Protein AF-A0A817MGF6-F1 (afdb_monomer_lite)

Sequence (223 aa):
IQLNALLGKKGRSLRDLTDYWDVATYFELHAVQRDWSKACLAALHMYLLNPPIWYLKSTINNLKILHQATRMRNQPKLREQRSITSDDENVYSFWIDFFSDAINSNSTSTEERELPAQVPILVCDNYEKNDGTTLKNVYVESHLQLNFHTGSEPETLVIRTLEKQKQLQTEESVRIIEMNSIRSIINVKRDNRSVFLYAYENAEAFLSVELQIFFSSAERRTA

Foldseek 3Di:
DDPPVVVVPDPDDLVNDLDLVVLLSQLLVCVLVVVLVSNLVSLVVNVVSVDDLVSLVVSLVVSVVSNVVSVVVCPDDPPPPPDDDDLSNVSSVLSSVQSVVLNVLVPDDLVPDDDPQKFWKWWFDWDQDPVRDIDGGDTFIWIWHFDDPDDPDGQKIWIFTRPPCPPRDDDRPIDIAGPVFWDDWAQDPVDLQWIWTWGDPDPVVSDIDTIIMGGSHNSVVVD

pLDDT: mean 79.19, std 18.02, range [32.06, 96.5]

Radius of gyration: 19.52 Å; chains: 1; bounding box: 55×45×60 Å

Secondary structure (DSSP, 8-state):
--SHHHHTT----GGG--SHHHHHHHHHHHHHHT-HHHHHHHHHHHHHT---HHHHHHHHHHHHHHHHHHHHHTTTS-SS--S---HHHHHHHHHHHHHHHHHHHHHS-GGG-PPPSSEEEEEEEEEEPTTS-EEEEEEEEEEEEEE-SSSSS--EEEEEEP---TTT--S--EEEEEGGGEEEEEE-SS-TTEEEEEEEEETTTTEEEEEEEEES-HHHHH-

Structure (mmCIF, N/CA/C/O backbone):
data_AF-A0A817MGF6-F1
#
_entry.id   AF-A0A817MGF6-F1
#
loop_
_atom_site.group_PDB
_atom_site.id
_atom_site.type_symbol
_atom_site.label_atom_id
_atom_site.label_alt_id
_atom_site.label_comp_id
_atom_site.label_asym_id
_atom_site.label_entity_id
_atom_site.label_seq_id
_atom_site.pdbx_PDB_ins_code
_atom_site.Cartn_x
_atom_site.Cartn_y
_atom_site.Cartn_z
_atom_site.occupancy
_atom_site.B_iso_or_equiv
_atom_site.auth_seq_id
_atom_site.auth_comp_id
_atom_site.auth_asym_id
_atom_site.auth_atom_id
_atom_site.pdbx_PDB_model_num
ATOM 1 N N . ILE A 1 1 ? 19.544 -6.723 -28.704 1.00 32.47 1 ILE A N 1
ATOM 2 C CA . ILE A 1 1 ? 18.470 -6.040 -29.473 1.00 32.47 1 ILE A CA 1
ATOM 3 C C . ILE A 1 1 ? 17.164 -6.455 -28.785 1.00 32.47 1 ILE A C 1
ATOM 5 O O . ILE A 1 1 ? 16.926 -7.645 -28.775 1.00 32.47 1 ILE A O 1
ATOM 9 N N . GLN A 1 2 ? 16.353 -5.667 -28.072 1.00 32.06 2 GLN A N 1
ATOM 10 C CA . GLN A 1 2 ? 16.217 -4.224 -27.850 1.00 32.06 2 GLN A CA 1
ATOM 11 C C . GLN A 1 2 ? 15.380 -3.995 -26.555 1.00 32.06 2 GLN A C 1
ATOM 13 O O . GLN A 1 2 ? 14.162 -4.103 -26.603 1.00 32.06 2 GLN A O 1
ATOM 18 N N . LEU A 1 3 ? 15.988 -3.597 -25.429 1.00 33.91 3 LEU A N 1
ATOM 19 C CA . LEU A 1 3 ? 15.239 -2.890 -24.363 1.00 33.91 3 LEU A CA 1
ATOM 20 C C . LEU A 1 3 ? 14.865 -1.470 -24.839 1.00 33.91 3 LEU A C 1
ATOM 22 O O . LEU A 1 3 ? 13.775 -0.969 -24.586 1.00 33.91 3 LEU A O 1
ATOM 26 N N . ASN A 1 4 ? 15.721 -0.876 -25.677 1.00 32.25 4 ASN A N 1
ATOM 27 C CA . ASN A 1 4 ? 15.522 0.460 -26.244 1.00 32.25 4 ASN A CA 1
ATOM 28 C C . ASN A 1 4 ? 14.440 0.558 -27.339 1.00 32.25 4 ASN A C 1
ATOM 30 O O . ASN A 1 4 ? 14.082 1.672 -27.705 1.00 32.25 4 ASN A O 1
ATOM 34 N N . ALA A 1 5 ? 13.902 -0.543 -27.881 1.00 36.84 5 ALA A N 1
ATOM 35 C CA . ALA A 1 5 ? 12.894 -0.455 -28.955 1.00 36.84 5 ALA A CA 1
ATOM 36 C C . ALA A 1 5 ? 11.458 -0.732 -28.543 1.00 36.84 5 ALA A C 1
ATOM 38 O O . ALA A 1 5 ? 10.564 -0.438 -29.334 1.00 36.84 5 ALA A O 1
ATOM 39 N N . LEU A 1 6 ? 11.224 -1.205 -27.320 1.00 36.50 6 LEU A N 1
ATOM 40 C CA . LEU A 1 6 ? 9.885 -1.141 -26.740 1.00 36.50 6 LEU A CA 1
ATOM 41 C C . LEU A 1 6 ? 9.587 0.281 -26.239 1.00 36.50 6 LEU A C 1
ATOM 43 O O . LEU A 1 6 ? 8.482 0.777 -26.432 1.00 36.50 6 LEU A O 1
ATOM 47 N N . LEU A 1 7 ? 10.605 0.989 -25.734 1.00 43.28 7 LEU A N 1
ATOM 48 C CA . LEU A 1 7 ? 10.460 2.345 -25.188 1.00 43.28 7 LEU A CA 1
ATOM 49 C C . LEU A 1 7 ? 10.681 3.458 -26.225 1.00 43.28 7 LEU A C 1
ATOM 51 O O . LEU A 1 7 ? 10.030 4.494 -26.166 1.00 43.28 7 LEU A O 1
ATOM 55 N N . GLY A 1 8 ? 11.547 3.243 -27.223 1.00 35.28 8 GLY A N 1
ATOM 56 C CA . GLY A 1 8 ? 11.844 4.246 -28.254 1.00 35.28 8 GLY A CA 1
ATOM 57 C C . GLY A 1 8 ? 10.791 4.389 -29.363 1.00 35.28 8 GLY A C 1
ATOM 58 O O . GLY A 1 8 ? 10.908 5.296 -30.182 1.00 35.28 8 GLY A O 1
ATOM 59 N N . LYS A 1 9 ? 9.778 3.509 -29.432 1.00 38.84 9 LYS A N 1
ATOM 60 C CA . LYS A 1 9 ? 8.773 3.508 -30.520 1.00 38.84 9 LYS A CA 1
ATOM 61 C C . LYS A 1 9 ? 7.363 3.926 -30.116 1.00 38.84 9 LYS A C 1
ATOM 63 O O . LYS A 1 9 ? 6.512 4.064 -30.991 1.00 38.84 9 LYS A O 1
ATOM 68 N N . LYS A 1 10 ? 7.089 4.151 -28.834 1.00 42.62 10 LYS A N 1
ATOM 69 C CA . LYS A 1 10 ? 5.765 4.560 -28.365 1.00 42.62 10 LYS A CA 1
ATOM 70 C C . LYS A 1 10 ? 5.943 5.572 -27.245 1.00 42.62 10 LYS A C 1
ATOM 72 O O . LYS A 1 10 ? 6.266 5.191 -26.131 1.00 42.62 10 LYS A O 1
ATOM 77 N N . GLY A 1 11 ? 5.659 6.843 -27.525 1.00 49.22 11 GLY A N 1
ATOM 78 C CA . GLY A 1 11 ? 5.354 7.847 -26.500 1.00 49.22 11 GLY A CA 1
ATOM 79 C C . GLY A 1 11 ? 4.041 7.533 -25.772 1.00 49.22 11 GLY A C 1
ATOM 80 O O . GLY A 1 11 ? 3.177 8.394 -25.672 1.00 49.22 11 GLY A O 1
ATOM 81 N N . ARG A 1 12 ? 3.851 6.277 -25.348 1.00 54.16 12 ARG A N 1
ATOM 82 C CA . ARG A 1 12 ? 2.718 5.848 -24.536 1.00 54.16 12 ARG A CA 1
ATOM 83 C C . ARG A 1 12 ? 2.970 6.334 -23.124 1.00 54.16 12 ARG A C 1
ATOM 85 O O . ARG A 1 12 ? 4.029 6.078 -22.554 1.00 54.16 12 ARG A O 1
ATOM 92 N N . SER A 1 13 ? 2.003 7.067 -22.596 1.00 71.06 13 SER A N 1
ATOM 93 C CA . SER A 1 13 ? 2.014 7.462 -21.199 1.00 71.06 13 SER A CA 1
ATOM 94 C C . SER A 1 13 ? 1.948 6.200 -20.342 1.00 71.06 13 SER A C 1
ATOM 96 O O . SER A 1 13 ? 1.332 5.216 -20.749 1.00 71.06 13 SER A O 1
ATOM 98 N N . LEU A 1 14 ? 2.520 6.221 -19.135 1.00 80.12 14 LEU A N 1
ATOM 99 C CA . LEU A 1 14 ? 2.349 5.140 -18.153 1.00 80.12 14 LEU A CA 1
ATOM 100 C C . LEU A 1 14 ? 0.864 4.768 -17.971 1.00 80.12 14 LEU A C 1
ATOM 102 O O . LEU A 1 14 ? 0.546 3.611 -17.726 1.00 80.12 14 LEU A O 1
ATOM 106 N N . ARG A 1 15 ? -0.036 5.746 -18.142 1.00 75.56 15 ARG A N 1
ATOM 107 C CA . ARG A 1 15 ? -1.496 5.585 -18.074 1.00 75.56 15 ARG A CA 1
ATOM 108 C C . ARG A 1 15 ? -2.080 4.669 -19.155 1.00 75.56 15 ARG A C 1
ATOM 110 O O . ARG A 1 15 ? -3.158 4.130 -18.952 1.00 75.56 15 ARG A O 1
ATOM 117 N N . ASP A 1 16 ? -1.384 4.496 -20.275 1.00 80.88 16 ASP A N 1
ATOM 118 C CA . ASP A 1 16 ? -1.849 3.698 -21.416 1.00 80.88 16 ASP A CA 1
ATOM 119 C C . ASP A 1 16 ? -1.365 2.238 -21.348 1.00 80.88 16 ASP A C 1
ATOM 121 O O . ASP A 1 16 ? -1.683 1.433 -22.228 1.00 80.88 16 ASP A O 1
ATOM 125 N N . LEU A 1 17 ? -0.538 1.899 -20.352 1.00 87.44 17 LEU A N 1
ATOM 126 C CA . LEU A 1 17 ? 0.003 0.556 -20.163 1.00 87.44 17 LEU A CA 1
ATOM 127 C C . LEU A 1 17 ? -0.963 -0.278 -19.323 1.00 87.44 17 LEU A C 1
ATOM 129 O O . LEU A 1 17 ? -1.089 -0.066 -18.128 1.00 87.44 17 LEU A O 1
ATOM 133 N N . THR A 1 18 ? -1.635 -1.239 -19.946 1.00 90.38 18 THR A N 1
ATOM 134 C CA . THR A 1 18 ? -2.563 -2.144 -19.247 1.00 90.38 18 THR A CA 1
ATOM 135 C C . THR A 1 18 ? -1.945 -3.504 -18.932 1.00 90.38 18 THR A C 1
ATOM 137 O O . THR A 1 18 ? -2.504 -4.262 -18.147 1.00 90.38 18 THR A O 1
ATOM 140 N N . ASP A 1 19 ? -0.826 -3.843 -19.577 1.00 92.75 19 ASP A N 1
ATOM 141 C CA . ASP A 1 19 ? -0.106 -5.088 -19.329 1.00 92.75 19 ASP A CA 1
ATOM 142 C C . ASP A 1 19 ? 0.852 -4.926 -18.144 1.00 92.75 19 ASP A C 1
ATOM 144 O O . ASP A 1 19 ? 1.640 -3.980 -18.084 1.00 92.75 19 ASP A O 1
ATOM 148 N N . TYR A 1 20 ? 0.793 -5.865 -17.199 1.00 95.50 20 TYR A N 1
ATOM 149 C CA . TYR A 1 20 ? 1.623 -5.818 -15.999 1.00 95.50 20 TYR A CA 1
ATOM 150 C C . TYR A 1 20 ? 3.121 -5.826 -16.316 1.00 95.50 20 TYR A C 1
ATOM 152 O O . TYR A 1 20 ? 3.878 -5.106 -15.668 1.00 95.50 20 TYR A O 1
ATOM 160 N N . TRP A 1 21 ? 3.567 -6.621 -17.289 1.00 95.81 21 TRP A N 1
ATOM 161 C CA . TRP A 1 21 ? 4.988 -6.772 -17.594 1.00 95.81 21 TRP A CA 1
ATOM 162 C C . TRP A 1 21 ? 5.562 -5.525 -18.260 1.00 95.81 21 TRP A C 1
ATOM 164 O O . TRP A 1 21 ? 6.710 -5.162 -17.985 1.00 95.81 21 TRP A O 1
ATOM 174 N N . ASP A 1 22 ? 4.759 -4.826 -19.066 1.00 94.19 22 ASP A N 1
ATOM 175 C CA . ASP A 1 22 ? 5.120 -3.511 -19.601 1.00 94.19 22 ASP A CA 1
ATOM 176 C C . ASP A 1 22 ? 5.345 -2.499 -18.462 1.00 94.19 22 ASP A C 1
ATOM 178 O O . ASP A 1 22 ? 6.362 -1.798 -18.436 1.00 94.19 22 ASP A O 1
ATOM 182 N N . VAL A 1 23 ? 4.436 -2.456 -17.478 1.00 95.50 23 VAL A N 1
ATOM 183 C CA . VAL A 1 23 ? 4.565 -1.572 -16.305 1.00 95.50 23 VAL A CA 1
ATOM 184 C C . VAL A 1 23 ? 5.740 -1.991 -15.410 1.00 95.50 23 VAL A C 1
ATOM 186 O O . VAL A 1 23 ? 6.501 -1.133 -14.967 1.00 95.50 23 VAL A O 1
ATOM 189 N N . ALA A 1 24 ? 5.945 -3.290 -15.181 1.00 95.50 24 ALA A N 1
ATOM 190 C CA . ALA A 1 24 ? 7.055 -3.822 -14.388 1.00 95.50 24 ALA A CA 1
ATOM 191 C C . ALA A 1 24 ? 8.417 -3.495 -15.020 1.00 95.50 24 ALA A C 1
ATOM 193 O O . ALA A 1 24 ? 9.329 -3.045 -14.331 1.00 95.50 24 ALA A O 1
ATOM 194 N N . THR A 1 25 ? 8.538 -3.625 -16.343 1.00 93.31 25 THR A N 1
ATOM 195 C CA . THR A 1 25 ? 9.752 -3.237 -17.081 1.00 93.31 25 THR A CA 1
ATOM 196 C C . THR A 1 25 ? 10.017 -1.737 -16.953 1.00 93.31 25 THR A C 1
ATOM 198 O O . THR A 1 25 ? 11.157 -1.315 -16.750 1.00 93.31 25 THR A O 1
ATOM 201 N N . TYR A 1 26 ? 8.966 -0.916 -17.053 1.00 92.38 26 TYR A N 1
ATOM 202 C CA . TYR A 1 26 ? 9.059 0.529 -16.854 1.00 92.38 26 TYR A CA 1
ATOM 203 C C . TYR A 1 26 ? 9.531 0.868 -15.429 1.00 92.38 26 TYR A C 1
ATOM 205 O O . TYR A 1 26 ? 10.435 1.689 -15.258 1.00 92.38 26 TYR A O 1
ATOM 213 N N . PHE A 1 27 ? 8.972 0.203 -14.415 1.00 94.50 27 PHE A N 1
ATOM 214 C CA . PHE A 1 27 ? 9.387 0.329 -13.018 1.00 94.50 27 PHE A CA 1
ATOM 215 C C . PHE A 1 27 ? 10.868 -0.027 -12.823 1.00 94.50 27 PHE A C 1
ATOM 217 O O . PHE A 1 27 ? 11.632 0.798 -12.319 1.00 94.50 27 PHE A O 1
ATOM 224 N N . GLU A 1 28 ? 11.297 -1.210 -13.274 1.00 93.25 28 GLU A N 1
ATOM 225 C CA . GLU A 1 28 ? 12.678 -1.692 -13.147 1.00 93.25 28 GLU A CA 1
ATOM 226 C C . GLU A 1 28 ? 13.685 -0.749 -13.821 1.00 93.25 28 GLU A C 1
ATOM 228 O O . GLU A 1 28 ? 14.727 -0.420 -13.246 1.00 93.25 28 GLU A O 1
ATOM 233 N N . LEU A 1 29 ? 13.366 -0.268 -15.027 1.00 89.56 29 LEU A N 1
ATOM 234 C CA . LEU A 1 29 ? 14.210 0.665 -15.766 1.00 89.56 29 LEU A CA 1
ATOM 235 C C . LEU A 1 29 ? 14.425 1.970 -14.994 1.00 89.56 29 LEU A C 1
ATOM 237 O O . LEU A 1 29 ? 15.566 2.411 -14.830 1.00 89.56 29 LEU A O 1
ATOM 241 N N . HIS A 1 30 ? 13.337 2.596 -14.540 1.00 89.25 30 HIS A N 1
ATOM 242 C CA . HIS A 1 30 ? 13.407 3.884 -13.856 1.00 89.25 30 HIS A CA 1
ATOM 243 C C . HIS A 1 30 ? 14.036 3.764 -12.465 1.00 89.25 30 HIS A C 1
ATOM 245 O O . HIS A 1 30 ? 14.830 4.626 -12.088 1.00 89.25 30 HIS A O 1
ATOM 251 N N . ALA A 1 31 ? 13.803 2.658 -11.755 1.00 89.50 31 ALA A N 1
ATOM 252 C CA . ALA A 1 31 ? 14.476 2.350 -10.497 1.00 89.50 31 ALA A CA 1
ATOM 253 C C . ALA A 1 31 ? 16.004 2.227 -10.658 1.00 89.50 31 ALA A C 1
ATOM 255 O O . ALA A 1 31 ? 16.771 2.777 -9.865 1.00 89.50 31 ALA A O 1
ATOM 256 N N . VAL A 1 32 ? 16.481 1.566 -11.720 1.00 87.94 32 VAL A N 1
ATOM 257 C CA . VAL A 1 32 ? 17.922 1.457 -12.021 1.00 87.94 32 VAL A CA 1
ATOM 258 C C . VAL A 1 32 ? 18.528 2.811 -12.405 1.00 87.94 32 VAL A C 1
ATOM 260 O O . VAL A 1 32 ? 19.665 3.105 -12.028 1.00 87.94 32 VAL A O 1
ATOM 263 N N . GLN A 1 33 ? 17.774 3.648 -13.121 1.00 86.75 33 GLN A N 1
ATOM 264 C CA . GLN A 1 33 ? 18.179 5.007 -13.498 1.00 86.75 33 GLN A CA 1
ATOM 265 C C . GLN A 1 33 ? 18.070 6.025 -12.353 1.00 86.75 33 GLN A C 1
ATOM 267 O O . GLN A 1 33 ? 18.515 7.157 -12.527 1.00 86.75 33 GLN A O 1
ATOM 272 N N . ARG A 1 34 ? 17.526 5.628 -11.191 1.00 87.06 34 ARG A N 1
ATOM 273 C CA . ARG A 1 34 ? 17.218 6.512 -10.053 1.00 87.06 34 ARG A CA 1
ATOM 274 C C . ARG A 1 34 ? 16.229 7.634 -10.396 1.00 87.06 34 ARG A C 1
ATOM 276 O O . ARG A 1 34 ? 16.245 8.690 -9.773 1.00 87.06 34 ARG A O 1
ATOM 283 N N . ASP A 1 35 ? 15.357 7.404 -11.376 1.00 86.31 35 ASP A N 1
ATOM 284 C CA . ASP A 1 35 ? 14.195 8.258 -11.649 1.00 86.31 35 ASP A CA 1
ATOM 285 C C . ASP A 1 35 ? 13.053 7.811 -10.722 1.00 86.31 35 ASP A C 1
ATOM 287 O O . ASP A 1 35 ? 12.126 7.090 -11.105 1.00 86.31 35 ASP A O 1
ATOM 291 N N . TRP A 1 36 ? 13.202 8.164 -9.443 1.00 87.56 36 TRP A N 1
ATOM 292 C CA . TRP A 1 36 ? 12.349 7.692 -8.356 1.00 87.56 36 TRP A CA 1
ATOM 293 C C . TRP A 1 36 ? 10.889 8.101 -8.536 1.00 87.56 36 TRP A C 1
ATOM 295 O O . TRP A 1 36 ? 9.998 7.298 -8.267 1.00 87.56 36 TRP A O 1
ATOM 305 N N . SER A 1 37 ? 10.621 9.306 -9.044 1.00 86.06 37 SER A N 1
ATOM 306 C CA . SER A 1 37 ? 9.256 9.799 -9.246 1.00 86.06 37 SER A CA 1
ATOM 307 C C . SER A 1 37 ? 8.495 8.915 -10.244 1.00 86.06 37 SER A C 1
ATOM 309 O O . SER A 1 37 ? 7.371 8.494 -9.966 1.00 86.06 37 SER A O 1
ATOM 311 N N . LYS A 1 38 ? 9.113 8.548 -11.379 1.00 88.12 38 LYS A N 1
ATOM 312 C CA . LYS A 1 38 ? 8.494 7.631 -12.356 1.00 88.12 38 LYS A CA 1
ATOM 313 C C . LYS A 1 38 ? 8.410 6.196 -11.855 1.00 88.12 38 LYS A C 1
ATOM 315 O O . LYS A 1 38 ? 7.423 5.525 -12.155 1.00 88.12 38 LYS A O 1
ATOM 320 N N . ALA A 1 39 ? 9.401 5.738 -11.092 1.00 91.19 39 ALA A N 1
ATOM 321 C CA . ALA A 1 39 ? 9.352 4.423 -10.462 1.00 91.19 39 ALA A CA 1
ATOM 322 C C . ALA A 1 39 ? 8.170 4.320 -9.478 1.00 91.19 39 ALA A C 1
ATOM 324 O O . ALA A 1 39 ? 7.408 3.363 -9.556 1.00 91.19 39 ALA A O 1
ATOM 325 N N . CYS A 1 40 ? 7.940 5.327 -8.629 1.00 91.50 40 CYS A N 1
ATOM 326 C CA . CYS A 1 40 ? 6.803 5.345 -7.697 1.00 91.50 40 CYS A CA 1
ATOM 327 C C . CYS A 1 40 ? 5.453 5.314 -8.432 1.00 91.50 40 CYS A C 1
ATOM 329 O O . CYS A 1 40 ? 4.570 4.541 -8.073 1.00 91.50 40 CYS A O 1
ATOM 331 N N . LEU A 1 41 ? 5.301 6.095 -9.510 1.00 90.94 41 LEU A N 1
ATOM 332 C CA . LEU A 1 41 ? 4.079 6.063 -10.324 1.00 90.94 41 LEU A CA 1
ATOM 333 C C . LEU A 1 41 ? 3.830 4.677 -10.935 1.00 90.94 41 LEU A C 1
ATOM 335 O O . LEU A 1 41 ? 2.693 4.206 -10.969 1.00 90.94 41 LEU A O 1
ATOM 339 N N . ALA A 1 42 ? 4.884 4.022 -11.424 1.00 94.19 42 ALA A N 1
ATOM 340 C CA . ALA A 1 42 ? 4.783 2.681 -11.984 1.00 94.19 42 ALA A CA 1
ATOM 341 C C . ALA A 1 42 ? 4.471 1.633 -10.912 1.00 94.19 42 ALA A C 1
ATOM 343 O O . ALA A 1 42 ? 3.662 0.749 -11.167 1.00 94.19 42 ALA A O 1
ATOM 344 N N . ALA A 1 43 ? 5.032 1.770 -9.710 1.00 95.62 43 ALA A N 1
ATOM 345 C CA . ALA A 1 43 ? 4.712 0.921 -8.569 1.00 95.62 43 ALA A CA 1
ATOM 346 C C . ALA A 1 43 ? 3.225 1.027 -8.187 1.00 95.62 43 ALA A C 1
ATOM 348 O O . ALA A 1 43 ? 2.542 0.004 -8.100 1.00 95.62 43 ALA A O 1
ATOM 349 N N . LEU A 1 44 ? 2.675 2.243 -8.089 1.00 94.00 44 LEU A N 1
ATOM 350 C CA . LEU A 1 44 ? 1.235 2.424 -7.890 1.00 94.00 44 LEU A CA 1
ATOM 351 C C . LEU A 1 44 ? 0.429 1.748 -9.004 1.00 94.00 44 LEU A C 1
ATOM 353 O O . LEU A 1 44 ? -0.533 1.033 -8.732 1.00 94.00 44 LEU A O 1
ATOM 357 N N . HIS A 1 45 ? 0.838 1.911 -10.262 1.00 94.62 45 HIS A N 1
ATOM 358 C CA . HIS A 1 45 ? 0.137 1.280 -11.376 1.00 94.62 45 HIS A CA 1
ATOM 359 C C . HIS A 1 45 ? 0.204 -0.258 -11.310 1.00 94.62 45 HIS A C 1
ATOM 361 O O . HIS A 1 45 ? -0.818 -0.922 -11.472 1.00 94.62 45 HIS A O 1
ATOM 367 N N . MET A 1 46 ? 1.363 -0.836 -10.979 1.00 96.38 46 MET A N 1
ATOM 368 C CA . MET A 1 46 ? 1.513 -2.276 -10.739 1.00 96.38 46 MET A CA 1
ATOM 369 C C . MET A 1 46 ? 0.562 -2.764 -9.645 1.00 96.38 46 MET A C 1
ATOM 371 O O . MET A 1 46 ? -0.041 -3.821 -9.804 1.00 96.38 46 MET A O 1
ATOM 375 N N . TYR A 1 47 ? 0.406 -2.007 -8.556 1.00 95.75 47 TYR A N 1
ATOM 376 C CA . TYR A 1 47 ? -0.533 -2.345 -7.488 1.00 95.75 47 TYR A CA 1
ATOM 377 C C . TYR A 1 47 ? -1.989 -2.343 -7.973 1.00 95.75 47 TYR A C 1
ATOM 379 O O . TYR A 1 47 ? -2.743 -3.276 -7.677 1.00 95.75 47 TYR A O 1
ATOM 387 N N . LEU A 1 48 ? -2.381 -1.322 -8.740 1.00 93.38 48 LEU A N 1
ATOM 388 C CA . LEU A 1 48 ? -3.744 -1.167 -9.256 1.00 93.38 48 LEU A CA 1
ATOM 389 C C . LEU A 1 48 ? -4.120 -2.227 -10.301 1.00 93.38 48 LEU A C 1
ATOM 391 O O . LEU A 1 48 ? -5.289 -2.592 -10.389 1.00 93.38 48 LEU A O 1
ATOM 395 N N . LEU A 1 49 ? -3.148 -2.777 -11.036 1.00 94.81 49 LEU A N 1
ATOM 396 C CA . LEU A 1 49 ? -3.364 -3.918 -11.937 1.00 94.81 49 LEU A CA 1
ATOM 397 C C . LEU A 1 49 ? -3.678 -5.231 -11.195 1.00 94.81 49 LEU A C 1
ATOM 399 O O . LEU A 1 49 ? -4.050 -6.210 -11.838 1.00 94.81 49 LEU A O 1
ATOM 403 N N . ASN A 1 50 ? -3.538 -5.252 -9.864 1.00 94.50 50 ASN A N 1
ATOM 404 C CA . ASN A 1 50 ? -3.826 -6.390 -8.988 1.00 94.50 50 ASN A CA 1
ATOM 405 C C . ASN A 1 50 ? -3.245 -7.733 -9.496 1.00 94.50 50 ASN A C 1
ATOM 407 O O . ASN A 1 50 ? -3.986 -8.696 -9.722 1.00 94.50 50 ASN A O 1
ATOM 411 N N . PRO A 1 51 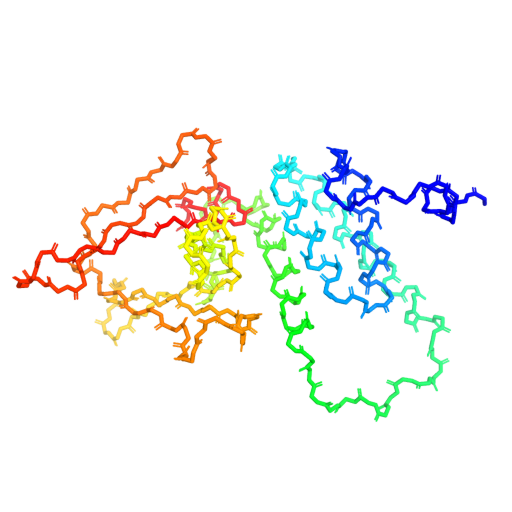? -1.923 -7.804 -9.736 1.00 94.69 51 PRO A N 1
ATOM 412 C CA . PRO A 1 51 ? -1.288 -8.987 -10.295 1.00 94.69 51 PRO A CA 1
ATOM 413 C C . PRO A 1 51 ? -1.248 -10.141 -9.279 1.00 94.69 51 PRO A C 1
ATOM 415 O O . PRO A 1 51 ? -1.203 -9.906 -8.069 1.00 94.69 51 PRO A O 1
ATOM 418 N N . PRO A 1 52 ? -1.152 -11.401 -9.740 1.00 94.69 52 PRO A N 1
ATOM 419 C CA . PRO A 1 52 ? -0.813 -12.525 -8.873 1.00 94.69 52 PRO A CA 1
ATOM 420 C C . PRO A 1 52 ? 0.509 -12.294 -8.130 1.00 94.69 52 PRO A C 1
ATOM 422 O O . PRO A 1 52 ? 1.461 -11.753 -8.692 1.00 94.69 52 PRO A O 1
ATOM 425 N N . ILE A 1 53 ? 0.628 -12.782 -6.893 1.00 94.44 53 ILE A N 1
ATOM 426 C CA . ILE A 1 53 ? 1.798 -12.486 -6.047 1.00 94.44 53 ILE A CA 1
ATOM 427 C C . ILE A 1 53 ? 3.140 -12.926 -6.656 1.00 94.44 53 ILE A C 1
ATOM 429 O O . ILE A 1 53 ? 4.180 -12.298 -6.447 1.00 94.44 53 ILE A O 1
ATOM 433 N N . TRP A 1 54 ? 3.133 -13.989 -7.460 1.00 94.88 54 TRP A N 1
ATOM 434 C CA . TRP A 1 54 ? 4.339 -14.505 -8.101 1.00 94.88 54 TRP A CA 1
ATOM 435 C C . TRP A 1 54 ? 4.887 -13.575 -9.196 1.00 94.88 54 TRP A C 1
ATOM 437 O O . TRP A 1 54 ? 6.101 -13.556 -9.407 1.00 94.88 54 TRP A O 1
ATOM 447 N N . TYR A 1 55 ? 4.035 -12.759 -9.833 1.00 96.50 55 TYR A N 1
ATOM 448 C CA . TYR A 1 55 ? 4.470 -11.686 -10.733 1.00 96.50 55 TYR A CA 1
ATOM 449 C C . TYR A 1 55 ? 5.308 -10.662 -9.959 1.00 96.50 55 TYR A C 1
ATOM 451 O O . TYR A 1 55 ? 6.453 -10.399 -10.326 1.00 96.50 55 TYR A O 1
ATOM 459 N N . LEU A 1 56 ? 4.783 -10.158 -8.832 1.00 94.81 56 LEU A N 1
ATOM 460 C CA . LEU A 1 56 ? 5.498 -9.212 -7.963 1.00 94.81 56 LEU A CA 1
ATOM 461 C C . LEU A 1 56 ? 6.825 -9.792 -7.469 1.00 94.81 56 LEU A C 1
ATOM 463 O O . LEU A 1 56 ? 7.855 -9.123 -7.544 1.00 94.81 56 LEU A O 1
ATOM 467 N N . LYS A 1 57 ? 6.829 -11.058 -7.035 1.00 94.19 57 LYS A N 1
ATOM 468 C CA . LYS A 1 57 ? 8.052 -11.752 -6.608 1.00 94.19 57 LYS A CA 1
ATOM 469 C C . LYS A 1 57 ? 9.113 -11.789 -7.710 1.00 94.19 57 LYS A C 1
ATOM 471 O O . LYS A 1 57 ? 10.285 -11.544 -7.422 1.00 94.19 57 LYS A O 1
ATOM 476 N N . SER A 1 58 ? 8.716 -12.068 -8.953 1.00 95.06 58 SER A N 1
ATOM 477 C CA . SER A 1 58 ? 9.626 -12.062 -10.103 1.00 95.06 58 SER A CA 1
ATOM 478 C C . SER A 1 58 ? 10.217 -10.673 -10.342 1.00 95.06 58 SER A C 1
ATOM 480 O O . SER A 1 58 ? 11.436 -10.540 -10.425 1.00 95.06 58 SER A O 1
ATOM 482 N N . THR A 1 59 ? 9.376 -9.639 -10.382 1.00 95.81 59 THR A N 1
ATOM 483 C CA . THR A 1 59 ? 9.788 -8.246 -10.620 1.00 95.81 59 THR A CA 1
ATOM 484 C C . THR A 1 59 ? 10.757 -7.742 -9.546 1.00 95.81 59 THR A C 1
ATOM 486 O O . THR A 1 59 ? 11.827 -7.219 -9.851 1.00 95.81 59 THR A O 1
ATOM 489 N N . ILE A 1 60 ? 10.458 -7.971 -8.263 1.00 93.69 60 ILE A N 1
ATOM 490 C CA . ILE A 1 60 ? 11.353 -7.570 -7.164 1.00 93.69 60 ILE A CA 1
ATOM 491 C C . ILE A 1 60 ? 12.684 -8.338 -7.211 1.00 93.69 60 ILE A C 1
ATOM 493 O O . ILE A 1 60 ? 13.740 -7.773 -6.916 1.00 93.69 60 ILE A O 1
ATOM 497 N N . ASN A 1 61 ? 12.676 -9.615 -7.600 1.00 90.81 61 ASN A N 1
ATOM 498 C CA . ASN A 1 61 ? 13.907 -10.387 -7.760 1.00 90.81 61 ASN A CA 1
ATOM 499 C C . ASN A 1 61 ? 14.757 -9.893 -8.945 1.00 90.81 61 ASN A C 1
ATOM 501 O O . ASN A 1 61 ? 15.967 -9.715 -8.798 1.00 90.81 61 ASN A O 1
ATOM 505 N N . ASN A 1 62 ? 14.130 -9.611 -10.088 1.00 89.75 62 ASN A N 1
ATOM 506 C CA . ASN A 1 62 ? 14.786 -9.021 -11.256 1.00 89.75 62 ASN A CA 1
ATOM 507 C C . ASN A 1 62 ? 15.442 -7.685 -10.905 1.00 89.75 62 ASN A C 1
ATOM 509 O O . ASN A 1 62 ? 16.621 -7.473 -11.194 1.00 89.75 62 ASN A O 1
ATOM 513 N N . LEU A 1 63 ? 14.717 -6.819 -10.198 1.00 89.56 63 LEU A N 1
ATOM 514 C CA . LEU A 1 63 ? 15.222 -5.537 -9.727 1.00 89.56 63 LEU A CA 1
ATOM 515 C C . LEU A 1 63 ? 16.472 -5.689 -8.842 1.00 89.56 63 LEU A C 1
ATOM 517 O O . LEU A 1 63 ? 17.456 -4.969 -9.031 1.00 89.56 63 LEU A O 1
ATOM 521 N N . LYS A 1 64 ? 16.486 -6.660 -7.913 1.00 86.25 64 LYS A N 1
ATOM 522 C CA . LYS A 1 64 ? 17.667 -6.968 -7.080 1.00 86.25 64 LYS A CA 1
ATOM 523 C C . LYS A 1 64 ? 18.878 -7.350 -7.936 1.00 86.25 64 LYS A C 1
ATOM 525 O O . LYS A 1 64 ? 19.974 -6.836 -7.698 1.00 86.25 64 LYS A O 1
ATOM 530 N N . ILE A 1 65 ? 18.684 -8.200 -8.946 1.00 85.81 65 ILE A N 1
ATOM 531 C CA . ILE A 1 65 ? 19.743 -8.618 -9.879 1.00 85.81 65 ILE A CA 1
ATOM 532 C C . ILE A 1 65 ? 20.257 -7.416 -10.684 1.00 85.81 65 ILE A C 1
ATOM 534 O O . ILE A 1 65 ? 21.467 -7.193 -10.764 1.00 85.81 65 ILE A O 1
ATOM 538 N N . LEU A 1 66 ? 19.356 -6.598 -11.234 1.00 84.00 66 LEU A N 1
ATOM 539 C CA . LEU A 1 66 ? 19.705 -5.412 -12.020 1.00 84.00 66 LEU A CA 1
ATOM 540 C C . LEU A 1 66 ? 20.481 -4.379 -11.194 1.00 84.00 66 LEU A C 1
ATOM 542 O O . LEU A 1 66 ? 21.485 -3.836 -11.668 1.00 84.00 66 LEU A O 1
ATOM 546 N N . HIS A 1 67 ? 20.081 -4.135 -9.944 1.00 81.19 67 HIS A N 1
ATOM 547 C CA . HIS A 1 67 ? 20.829 -3.264 -9.039 1.00 81.19 67 HIS A CA 1
ATOM 548 C C . HIS A 1 67 ? 22.228 -3.808 -8.745 1.00 81.19 67 HIS A C 1
ATOM 550 O O . HIS A 1 67 ? 23.191 -3.041 -8.773 1.00 81.19 67 HIS A O 1
ATOM 556 N N . GLN A 1 68 ? 22.376 -5.112 -8.494 1.00 77.56 68 GLN A N 1
ATOM 557 C CA . GLN A 1 68 ? 23.688 -5.731 -8.280 1.00 77.56 68 GLN A CA 1
ATOM 558 C C . GLN A 1 68 ? 24.585 -5.593 -9.518 1.00 77.56 68 GLN A C 1
ATOM 560 O O . GLN A 1 68 ? 25.725 -5.140 -9.399 1.00 77.56 68 GLN A O 1
ATOM 565 N N . ALA A 1 69 ? 24.060 -5.888 -10.709 1.00 72.25 69 ALA A N 1
ATOM 566 C CA . ALA A 1 69 ? 24.784 -5.744 -11.971 1.00 72.25 69 ALA A CA 1
ATOM 567 C C . ALA A 1 69 ? 25.217 -4.290 -12.230 1.00 72.25 69 ALA A C 1
ATOM 569 O O . ALA A 1 69 ? 26.363 -4.023 -12.599 1.00 72.25 69 ALA A O 1
ATOM 570 N N . THR A 1 70 ? 24.331 -3.329 -11.964 1.00 69.19 70 THR A N 1
ATOM 571 C CA . THR A 1 70 ? 24.615 -1.894 -12.128 1.00 69.19 70 THR A CA 1
ATOM 572 C C . THR A 1 70 ? 25.649 -1.401 -11.113 1.00 69.19 70 THR A C 1
ATOM 574 O O . THR A 1 70 ? 26.516 -0.597 -11.452 1.00 69.19 70 THR A O 1
ATOM 577 N N . ARG A 1 71 ? 25.624 -1.918 -9.876 1.00 66.44 71 ARG A N 1
ATOM 578 C CA . ARG A 1 71 ? 26.648 -1.627 -8.858 1.00 66.44 71 ARG A CA 1
ATOM 579 C C . ARG A 1 71 ? 28.017 -2.180 -9.245 1.00 66.44 71 ARG A C 1
ATOM 581 O O . ARG A 1 71 ? 28.998 -1.467 -9.064 1.00 66.44 71 ARG A O 1
ATOM 588 N N . MET A 1 72 ? 28.086 -3.394 -9.797 1.00 58.66 72 MET A N 1
ATOM 589 C CA . MET A 1 72 ? 29.338 -3.975 -10.303 1.00 58.66 72 MET A CA 1
ATOM 590 C C . MET A 1 72 ? 29.916 -3.167 -11.471 1.00 58.66 72 MET A C 1
ATOM 592 O O . MET A 1 72 ? 31.124 -2.972 -11.542 1.00 58.66 72 MET A O 1
ATOM 596 N N . ARG A 1 73 ? 29.061 -2.622 -12.345 1.00 59.47 73 ARG A N 1
ATOM 597 C CA . ARG A 1 73 ? 29.482 -1.792 -13.486 1.00 59.47 73 ARG A CA 1
ATOM 598 C C . ARG A 1 73 ? 29.975 -0.387 -13.095 1.00 59.47 73 ARG A C 1
ATOM 600 O O . ARG A 1 73 ? 30.751 0.198 -13.843 1.00 59.47 73 ARG A O 1
ATOM 607 N N . ASN A 1 74 ? 29.542 0.151 -11.948 1.00 57.12 74 ASN A N 1
ATOM 608 C CA . ASN A 1 74 ? 29.726 1.564 -11.572 1.00 57.12 74 ASN A CA 1
ATOM 609 C C . ASN A 1 74 ? 30.728 1.823 -10.415 1.00 57.12 74 ASN A C 1
ATOM 611 O O . ASN A 1 74 ? 30.769 2.932 -9.870 1.00 57.12 74 ASN A O 1
ATOM 615 N N . GLN A 1 75 ? 31.556 0.849 -10.023 1.00 45.16 75 GLN A N 1
ATOM 616 C CA . GLN A 1 75 ? 32.688 1.089 -9.110 1.00 45.16 75 GLN A CA 1
ATOM 617 C C . GLN A 1 75 ? 33.797 1.840 -9.884 1.00 45.16 75 GLN A C 1
ATOM 619 O O . GLN A 1 75 ? 34.317 1.226 -10.811 1.00 45.16 75 GLN A O 1
ATOM 624 N N . PRO A 1 76 ? 34.195 3.111 -9.603 1.00 47.41 76 PRO A N 1
ATOM 625 C CA . PRO A 1 76 ? 34.085 3.897 -8.368 1.00 47.41 76 PRO A CA 1
ATOM 626 C C . PRO A 1 76 ? 33.802 5.409 -8.626 1.00 47.41 76 PRO A C 1
ATOM 628 O O . PRO A 1 76 ? 34.718 6.225 -8.577 1.00 47.41 76 PRO A O 1
ATOM 631 N N . LYS A 1 77 ? 32.562 5.830 -8.922 1.00 45.22 77 LYS A N 1
ATOM 632 C CA . LYS A 1 77 ? 32.252 7.279 -9.105 1.00 45.22 77 LYS A CA 1
ATOM 633 C C . LYS A 1 77 ? 31.191 7.865 -8.170 1.00 45.22 77 LYS A C 1
ATOM 635 O O . LYS A 1 77 ? 30.893 9.046 -8.253 1.00 45.22 77 LYS A O 1
ATOM 640 N N . LEU A 1 78 ? 30.608 7.063 -7.281 1.00 47.75 78 LEU A N 1
ATOM 641 C CA . LEU A 1 78 ? 29.363 7.426 -6.582 1.00 47.75 78 LEU A CA 1
ATOM 642 C C . LEU A 1 78 ? 29.489 7.421 -5.051 1.00 47.75 78 L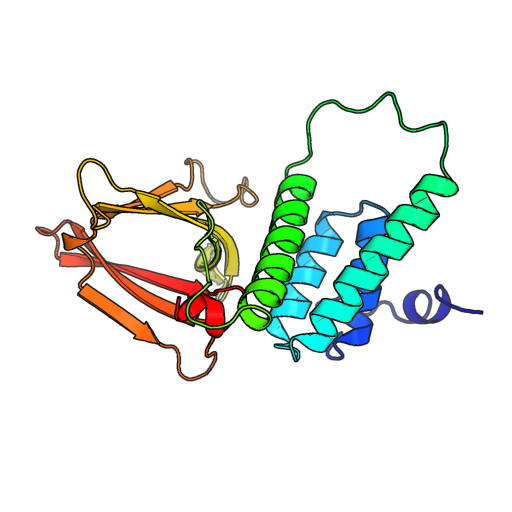EU A C 1
ATOM 644 O O . LEU A 1 78 ? 28.513 7.150 -4.354 1.00 47.75 78 LEU A O 1
ATOM 648 N N . ARG A 1 79 ? 30.690 7.657 -4.507 1.00 39.81 79 ARG A N 1
ATOM 649 C CA . ARG A 1 79 ? 30.910 7.638 -3.048 1.00 39.81 79 ARG A CA 1
ATOM 650 C C . ARG A 1 79 ? 30.723 8.996 -2.359 1.00 39.81 79 ARG A C 1
ATOM 652 O O . ARG A 1 79 ? 30.654 9.008 -1.139 1.00 39.81 79 ARG A O 1
ATOM 659 N N . GLU A 1 80 ? 30.581 10.093 -3.104 1.00 39.50 80 GLU A N 1
ATOM 660 C CA . GLU A 1 80 ? 30.635 11.459 -2.543 1.00 39.50 80 GLU A CA 1
ATOM 661 C C . GLU A 1 80 ? 29.301 12.215 -2.452 1.00 39.50 80 GLU A C 1
ATOM 663 O O . GLU A 1 80 ? 29.281 13.357 -2.014 1.00 39.50 80 GLU A O 1
ATOM 668 N N . GLN A 1 81 ? 28.162 11.600 -2.772 1.00 41.72 81 GLN A N 1
ATOM 669 C CA . GLN A 1 81 ? 26.852 12.241 -2.583 1.00 41.72 81 GLN A CA 1
ATOM 670 C C . GLN A 1 81 ? 25.931 11.336 -1.768 1.00 41.72 81 GLN A C 1
ATOM 672 O O . GLN A 1 81 ? 24.971 10.755 -2.264 1.00 41.72 81 GLN A O 1
ATOM 677 N N . ARG A 1 82 ? 26.281 11.164 -0.491 1.00 45.62 82 ARG A N 1
ATOM 678 C CA . ARG A 1 82 ? 25.362 10.701 0.554 1.00 45.62 82 ARG A CA 1
ATOM 679 C C . ARG A 1 82 ? 25.069 11.882 1.469 1.00 45.62 82 ARG A C 1
ATOM 681 O O . ARG A 1 82 ? 25.597 11.961 2.571 1.00 45.62 82 ARG A O 1
ATOM 688 N N . SER A 1 83 ? 24.269 12.820 0.989 1.00 44.00 83 SER A N 1
ATOM 689 C CA . SER A 1 83 ? 23.728 13.888 1.824 1.00 44.00 83 SER A CA 1
ATOM 690 C C . SER A 1 83 ? 22.335 14.237 1.318 1.00 44.00 83 SER A C 1
ATOM 692 O O . SER A 1 83 ? 22.209 14.709 0.191 1.00 44.00 83 SER A O 1
ATOM 694 N N . ILE A 1 84 ? 21.342 14.000 2.185 1.00 46.19 84 ILE A N 1
ATOM 695 C CA . ILE A 1 84 ? 19.898 14.226 2.008 1.00 46.19 84 ILE A CA 1
ATOM 696 C C . ILE A 1 84 ? 19.264 13.213 1.035 1.00 46.19 84 ILE A C 1
ATOM 698 O O . ILE A 1 84 ? 19.422 13.319 -0.179 1.00 46.19 84 ILE A O 1
ATOM 702 N N . THR A 1 85 ? 18.559 12.204 1.568 1.00 57.56 85 THR A N 1
ATOM 703 C CA . THR A 1 85 ? 17.682 11.353 0.747 1.00 57.56 85 THR A CA 1
ATOM 704 C C . THR A 1 85 ? 16.559 12.226 0.201 1.00 57.56 85 THR A C 1
ATOM 706 O O . THR A 1 85 ? 15.955 13.005 0.936 1.00 57.56 85 THR A O 1
ATOM 709 N N . SER A 1 86 ? 16.316 12.158 -1.107 1.00 71.94 86 SER A N 1
ATOM 710 C CA . SER A 1 86 ? 15.210 12.913 -1.707 1.00 71.94 86 SER A CA 1
ATOM 711 C C . SER A 1 86 ? 13.863 12.366 -1.221 1.00 71.94 86 SER A C 1
ATOM 713 O O . SER A 1 86 ? 13.742 11.158 -1.013 1.00 71.94 86 SER A O 1
ATOM 715 N N . ASP A 1 87 ? 12.839 13.218 -1.112 1.00 77.38 87 ASP A N 1
ATOM 716 C CA . ASP A 1 87 ? 11.466 12.791 -0.780 1.00 77.38 87 ASP A CA 1
ATOM 717 C C . ASP A 1 87 ? 10.992 11.656 -1.713 1.00 77.38 87 ASP A C 1
ATOM 719 O O . ASP A 1 87 ? 10.328 10.707 -1.291 1.00 77.38 87 ASP A O 1
ATOM 723 N N . ASP A 1 88 ? 11.406 11.691 -2.986 1.00 79.44 88 ASP A N 1
ATOM 724 C CA . ASP A 1 88 ? 11.102 10.635 -3.947 1.00 79.44 88 ASP A CA 1
ATOM 725 C C . ASP A 1 88 ? 11.779 9.292 -3.639 1.00 79.44 88 ASP A C 1
ATOM 727 O O . ASP A 1 88 ? 11.173 8.247 -3.872 1.00 79.44 88 ASP A O 1
ATOM 731 N N . GLU A 1 89 ? 13.000 9.302 -3.104 1.00 86.00 89 GLU A N 1
ATOM 732 C CA . GLU A 1 89 ? 13.730 8.091 -2.710 1.00 86.00 89 GLU A CA 1
ATOM 733 C C . GLU A 1 89 ? 13.092 7.433 -1.481 1.00 86.00 89 GLU A C 1
ATOM 735 O O . GLU A 1 89 ? 12.982 6.208 -1.435 1.00 86.00 89 GLU A O 1
ATOM 740 N N . ASN A 1 90 ? 12.598 8.231 -0.527 1.00 87.00 90 ASN A N 1
ATOM 741 C CA . ASN A 1 90 ? 11.865 7.719 0.634 1.00 87.00 90 ASN A CA 1
ATOM 742 C C . ASN A 1 90 ? 10.563 7.023 0.205 1.00 87.00 90 ASN A C 1
ATOM 744 O O . ASN A 1 90 ? 10.273 5.916 0.655 1.00 87.00 90 ASN A O 1
ATOM 748 N N . VAL A 1 91 ? 9.806 7.623 -0.720 1.00 89.06 91 VAL A N 1
ATOM 749 C CA . VAL A 1 91 ? 8.587 6.994 -1.258 1.00 89.06 91 VAL A CA 1
ATOM 750 C C . VAL A 1 91 ? 8.911 5.769 -2.111 1.00 89.06 91 VAL A C 1
ATOM 752 O O . VAL A 1 91 ? 8.195 4.774 -2.058 1.00 89.06 91 VAL A O 1
ATOM 755 N N . TYR A 1 92 ? 10.018 5.776 -2.853 1.00 91.56 92 TYR A N 1
ATOM 756 C CA . TYR A 1 92 ? 10.476 4.571 -3.538 1.00 91.56 92 TYR A CA 1
ATOM 757 C C . TYR A 1 92 ? 10.812 3.447 -2.545 1.00 91.56 92 TYR A C 1
ATOM 759 O O . TYR A 1 92 ? 10.412 2.306 -2.772 1.00 91.56 92 TYR A O 1
ATOM 767 N N . SER A 1 93 ? 11.483 3.760 -1.429 1.00 91.62 93 SER A N 1
ATOM 768 C CA . SER A 1 93 ? 11.741 2.790 -0.356 1.00 91.62 93 SER A CA 1
ATOM 769 C C . SER A 1 93 ? 10.440 2.203 0.181 1.00 91.62 93 SER A C 1
ATOM 771 O O . SER A 1 93 ? 10.324 0.984 0.265 1.00 91.62 93 SER A O 1
ATOM 773 N N . PHE A 1 94 ? 9.431 3.046 0.425 1.00 93.81 94 PHE A N 1
ATOM 774 C CA . PHE A 1 94 ? 8.097 2.585 0.805 1.00 93.81 94 PHE A CA 1
ATOM 775 C C . PHE A 1 94 ? 7.530 1.569 -0.189 1.00 93.81 94 PHE A C 1
ATOM 777 O O . PHE A 1 94 ? 7.038 0.531 0.232 1.00 93.81 94 PHE A O 1
ATOM 784 N N . TRP A 1 95 ? 7.628 1.808 -1.501 1.00 95.69 95 TRP A N 1
ATOM 785 C CA . TRP A 1 95 ? 7.118 0.862 -2.501 1.00 95.69 95 TRP A CA 1
ATOM 786 C C . TRP A 1 95 ? 7.859 -0.482 -2.478 1.00 95.69 95 TRP A C 1
ATOM 788 O O . TRP A 1 95 ? 7.243 -1.533 -2.673 1.00 95.69 95 TRP A O 1
ATOM 798 N N . ILE A 1 96 ? 9.167 -0.477 -2.206 1.00 94.75 96 ILE A N 1
ATOM 799 C CA . ILE A 1 96 ? 9.947 -1.709 -2.029 1.00 94.75 96 ILE A CA 1
ATOM 800 C C . ILE A 1 96 ? 9.504 -2.467 -0.778 1.00 94.75 96 ILE A C 1
ATOM 802 O O . ILE A 1 96 ? 9.327 -3.689 -0.845 1.00 94.75 96 ILE A O 1
ATOM 806 N N . ASP A 1 97 ? 9.289 -1.762 0.329 1.00 93.25 97 ASP A N 1
ATOM 807 C CA . ASP A 1 97 ? 8.819 -2.351 1.580 1.00 93.25 97 ASP A CA 1
ATOM 808 C C . ASP A 1 97 ? 7.392 -2.885 1.421 1.00 93.25 97 ASP A C 1
ATOM 810 O O . ASP A 1 97 ? 7.136 -4.042 1.739 1.00 93.25 97 ASP A O 1
ATOM 814 N N . PHE A 1 98 ? 6.495 -2.117 0.801 1.00 95.69 98 PHE A N 1
ATOM 815 C CA . PHE A 1 98 ? 5.110 -2.486 0.508 1.00 95.69 98 PHE A CA 1
ATOM 816 C C . PHE A 1 98 ? 5.006 -3.751 -0.357 1.00 95.69 98 PHE A C 1
ATOM 818 O O . PHE A 1 98 ? 4.233 -4.658 -0.049 1.00 95.69 98 PHE A O 1
ATOM 825 N N . PHE A 1 99 ? 5.805 -3.881 -1.420 1.00 96.06 99 PHE A N 1
ATOM 826 C CA . PHE A 1 99 ? 5.805 -5.109 -2.223 1.00 96.06 99 PHE A CA 1
ATOM 827 C C . PHE A 1 99 ? 6.483 -6.285 -1.525 1.00 96.06 99 PHE A C 1
ATOM 829 O O . PHE A 1 99 ? 6.031 -7.422 -1.667 1.00 96.06 99 PHE A O 1
ATOM 836 N N . SER A 1 100 ? 7.548 -6.037 -0.762 1.00 92.62 100 SER A N 1
ATOM 837 C CA . SER A 1 100 ? 8.189 -7.085 0.038 1.00 92.62 100 SER A CA 1
ATOM 838 C C . SER A 1 100 ? 7.225 -7.625 1.092 1.00 92.62 100 SER A C 1
ATOM 840 O O . SER A 1 100 ? 7.132 -8.834 1.283 1.00 92.62 100 SER A O 1
ATOM 842 N N . ASP A 1 101 ? 6.441 -6.742 1.700 1.00 92.75 101 ASP A N 1
ATOM 843 C CA . ASP A 1 101 ? 5.387 -7.057 2.651 1.00 92.75 101 ASP A CA 1
ATOM 844 C C . ASP A 1 101 ? 4.296 -7.953 2.046 1.00 92.75 101 ASP A C 1
ATOM 846 O O . ASP A 1 101 ? 3.935 -8.983 2.626 1.00 92.75 101 ASP A O 1
ATOM 850 N N . ALA A 1 102 ? 3.839 -7.634 0.829 1.00 93.31 102 ALA A N 1
ATOM 851 C CA . ALA A 1 102 ? 2.900 -8.473 0.083 1.00 93.31 102 ALA A CA 1
ATOM 852 C C . ALA A 1 102 ? 3.461 -9.886 -0.153 1.00 93.31 102 ALA A C 1
ATOM 854 O O . ALA A 1 102 ? 2.758 -10.883 0.025 1.00 93.31 102 ALA A O 1
ATOM 855 N N . ILE A 1 103 ? 4.736 -9.979 -0.553 1.00 92.44 103 ILE A N 1
ATOM 856 C CA . ILE A 1 103 ? 5.404 -11.252 -0.859 1.00 92.44 103 ILE A CA 1
ATOM 857 C C . ILE A 1 103 ? 5.576 -12.087 0.413 1.00 92.44 103 ILE A C 1
ATOM 859 O O . ILE A 1 103 ? 5.277 -13.281 0.400 1.00 92.44 103 ILE A O 1
ATOM 863 N N . ASN A 1 104 ? 6.018 -11.463 1.504 1.00 89.25 104 ASN A N 1
ATOM 864 C CA . ASN A 1 104 ? 6.302 -12.139 2.768 1.00 89.25 104 ASN A CA 1
ATOM 865 C C . ASN A 1 104 ? 5.016 -12.609 3.463 1.00 89.25 104 ASN A C 1
ATOM 867 O O . ASN A 1 104 ? 4.943 -13.746 3.926 1.00 89.25 104 ASN A O 1
ATOM 871 N N . SER A 1 105 ? 3.969 -11.777 3.472 1.00 85.19 105 SER A N 1
ATOM 872 C CA . SER A 1 105 ? 2.657 -12.153 4.024 1.00 85.19 105 SER A CA 1
ATOM 873 C C . SER A 1 105 ? 2.028 -13.353 3.306 1.00 85.19 105 SER A C 1
ATOM 875 O O . SER A 1 105 ? 1.282 -14.108 3.923 1.00 85.19 105 SER A O 1
ATOM 877 N N . ASN A 1 106 ? 2.369 -13.574 2.034 1.00 83.38 106 ASN A N 1
ATOM 878 C CA . ASN A 1 106 ? 1.916 -14.727 1.255 1.00 83.38 106 ASN A CA 1
ATOM 879 C C . ASN A 1 106 ? 2.767 -15.993 1.453 1.00 83.38 106 ASN A C 1
ATOM 881 O O . ASN A 1 106 ? 2.288 -17.089 1.171 1.00 83.38 106 ASN A O 1
ATOM 885 N N . SER A 1 107 ? 4.023 -15.875 1.896 1.00 75.38 107 SER A N 1
ATOM 886 C CA . SER A 1 107 ? 4.922 -17.027 2.068 1.00 75.38 107 SER A CA 1
ATOM 887 C C . SER A 1 107 ? 4.877 -17.667 3.453 1.00 75.38 107 SER A C 1
ATOM 889 O O . SER A 1 107 ? 5.247 -18.831 3.583 1.00 75.38 107 SER A O 1
ATOM 891 N N . THR A 1 108 ? 4.454 -16.923 4.473 1.00 65.19 108 THR A N 1
ATOM 892 C CA . THR A 1 108 ? 4.425 -17.397 5.862 1.00 65.19 108 THR A CA 1
ATOM 893 C C . THR A 1 108 ? 3.066 -18.018 6.187 1.00 65.19 108 THR A C 1
ATOM 895 O O . THR A 1 108 ? 2.018 -17.469 5.811 1.00 65.19 108 THR A O 1
ATOM 898 N N . SER A 1 109 ? 3.079 -19.160 6.885 1.00 61.72 109 SER A N 1
ATOM 899 C CA . SER A 1 109 ? 1.879 -19.771 7.466 1.00 61.72 109 SER A CA 1
ATOM 900 C C . SER A 1 109 ? 1.160 -18.755 8.360 1.00 61.72 109 SER A C 1
ATOM 902 O O . SER A 1 109 ? 1.783 -17.886 8.964 1.00 61.72 109 SER A O 1
ATOM 904 N N . THR A 1 110 ? -0.171 -18.825 8.422 1.00 59.59 110 THR A N 1
ATOM 905 C CA . THR A 1 110 ? -1.005 -17.839 9.136 1.00 59.59 110 THR A CA 1
ATOM 906 C C . THR A 1 110 ? -0.607 -17.659 10.609 1.00 59.59 110 THR A C 1
ATOM 908 O O . THR A 1 110 ? -0.788 -16.577 11.150 1.00 59.59 110 THR A O 1
ATOM 911 N N . GLU A 1 111 ? -0.035 -18.691 11.231 1.00 56.19 111 GLU A N 1
ATOM 912 C CA . GLU A 1 111 ? 0.317 -18.735 12.657 1.00 56.19 111 GLU A CA 1
ATOM 913 C C . GLU A 1 111 ? 1.669 -18.070 12.994 1.00 56.19 111 GLU A C 1
ATOM 915 O O . GLU A 1 111 ? 1.894 -17.718 14.146 1.00 56.19 111 GLU A O 1
ATOM 920 N N . GLU A 1 112 ? 2.548 -17.842 12.009 1.00 56.69 112 GLU A N 1
ATOM 921 C CA . GLU A 1 112 ? 3.895 -17.263 12.205 1.00 56.69 112 GLU A CA 1
ATOM 922 C C . GLU A 1 112 ? 4.028 -15.833 11.645 1.00 56.69 112 GLU A C 1
ATOM 924 O O . GLU A 1 112 ? 5.129 -15.292 11.520 1.00 56.69 112 GLU A O 1
ATOM 929 N N . ARG A 1 113 ? 2.917 -15.194 11.252 1.00 65.25 113 ARG A N 1
ATOM 930 C CA . ARG A 1 113 ? 2.946 -13.827 10.711 1.00 65.25 113 ARG A CA 1
ATOM 931 C C . ARG A 1 113 ? 3.133 -12.806 11.825 1.00 65.25 113 ARG A C 1
ATOM 933 O O . ARG A 1 113 ? 2.168 -12.266 12.354 1.00 65.25 113 ARG A O 1
ATOM 940 N N . GLU A 1 114 ? 4.384 -12.493 12.128 1.00 67.00 114 GLU A N 1
ATOM 941 C CA . GLU A 1 114 ? 4.708 -11.308 12.915 1.00 67.00 114 GLU A CA 1
ATOM 942 C C . GLU A 1 114 ? 4.318 -10.041 12.137 1.00 67.00 114 GLU A C 1
ATOM 944 O O . GLU A 1 114 ? 4.692 -9.854 10.972 1.00 67.00 114 GLU A O 1
ATOM 949 N N . LEU A 1 115 ? 3.541 -9.167 12.780 1.00 73.25 115 LEU A N 1
ATOM 950 C CA . LEU A 1 115 ? 3.231 -7.851 12.238 1.00 73.25 115 LEU A CA 1
ATOM 951 C C . LEU A 1 115 ? 4.475 -6.962 12.357 1.00 73.25 115 LEU A C 1
ATOM 953 O O . LEU A 1 115 ? 5.052 -6.861 13.444 1.00 73.25 115 LEU A O 1
ATOM 957 N N . PRO A 1 116 ? 4.903 -6.284 11.278 1.00 79.94 116 PRO A N 1
ATOM 958 C CA . PRO A 1 116 ? 5.959 -5.296 11.397 1.00 79.94 116 PRO A CA 1
ATOM 959 C C . PRO A 1 116 ? 5.484 -4.151 12.296 1.00 79.94 116 PRO A C 1
ATOM 961 O O . PRO A 1 116 ? 4.304 -3.802 12.306 1.00 79.94 116 PRO A O 1
ATOM 964 N N . ALA A 1 117 ? 6.421 -3.514 13.001 1.00 84.94 117 ALA A N 1
ATOM 965 C CA . ALA A 1 117 ? 6.119 -2.366 13.860 1.00 84.94 117 ALA A CA 1
ATOM 966 C C . ALA A 1 117 ? 5.413 -1.222 13.104 1.00 84.94 117 ALA A C 1
ATOM 968 O O . ALA A 1 117 ? 4.668 -0.446 13.699 1.00 84.94 117 ALA A O 1
ATOM 969 N N . GLN A 1 118 ? 5.652 -1.119 11.793 1.00 89.69 118 GLN A N 1
ATOM 970 C CA . GLN A 1 118 ? 4.960 -0.213 10.886 1.00 89.69 118 GLN A CA 1
ATOM 971 C C . GLN A 1 118 ? 4.540 -0.980 9.636 1.00 89.69 118 GLN A C 1
ATOM 973 O O . GLN A 1 118 ? 5.375 -1.553 8.936 1.00 89.69 118 GLN A O 1
ATOM 978 N N . VAL A 1 119 ? 3.242 -0.990 9.356 1.00 93.31 119 VAL A N 1
ATOM 979 C CA . VAL A 1 119 ? 2.659 -1.640 8.184 1.00 93.31 119 VAL A CA 1
ATOM 980 C C . VAL A 1 119 ? 2.551 -0.609 7.059 1.00 93.31 119 VAL A C 1
ATOM 982 O O . VAL A 1 119 ? 1.869 0.402 7.241 1.00 93.31 119 VAL A O 1
ATOM 985 N N . PRO A 1 120 ? 3.179 -0.831 5.893 1.00 95.00 120 PRO A N 1
ATOM 986 C CA . PRO A 1 120 ? 3.013 0.061 4.756 1.00 95.00 120 PRO A CA 1
ATOM 987 C C . PRO A 1 120 ? 1.605 -0.121 4.163 1.00 95.00 120 PRO A C 1
ATOM 989 O O . PRO A 1 120 ? 1.177 -1.237 3.859 1.00 95.00 120 PRO A O 1
ATOM 992 N N . ILE A 1 121 ? 0.874 0.981 4.011 1.00 95.81 121 ILE A N 1
ATOM 993 C CA . ILE A 1 121 ? -0.502 1.034 3.504 1.00 95.81 121 ILE A CA 1
ATOM 994 C C . ILE A 1 121 ? -0.659 2.175 2.493 1.00 95.81 121 ILE A C 1
ATOM 996 O O . ILE A 1 121 ? 0.129 3.119 2.470 1.00 95.81 121 ILE A O 1
ATOM 1000 N N . LEU A 1 122 ? -1.704 2.117 1.673 1.00 94.38 122 LEU A N 1
ATOM 1001 C CA . LEU A 1 122 ? -2.163 3.273 0.906 1.00 94.38 122 LEU A CA 1
ATOM 1002 C C . LEU A 1 122 ? -3.470 3.777 1.510 1.00 94.38 122 LEU A C 1
ATOM 1004 O O . LEU A 1 122 ? -4.387 2.994 1.760 1.00 94.38 122 LEU A O 1
ATOM 1008 N N . VAL A 1 123 ? -3.572 5.083 1.716 1.00 91.44 123 VAL A N 1
ATOM 1009 C CA . VAL A 1 123 ? -4.839 5.738 2.046 1.00 91.44 123 VAL A CA 1
ATOM 1010 C C . VAL A 1 123 ? -5.392 6.342 0.769 1.00 91.44 123 VAL A C 1
ATOM 1012 O O . VAL A 1 123 ? -4.682 7.037 0.047 1.00 91.44 123 VAL A O 1
ATOM 1015 N N . CYS A 1 124 ? -6.647 6.045 0.462 1.00 87.56 124 CYS A N 1
ATOM 1016 C CA . CYS A 1 124 ? -7.336 6.667 -0.653 1.00 87.56 124 CYS A CA 1
ATOM 1017 C C . CYS A 1 124 ? -8.152 7.847 -0.137 1.00 87.56 124 CYS A C 1
ATOM 1019 O O . CYS A 1 124 ? -9.058 7.668 0.677 1.00 87.56 124 CYS A O 1
ATOM 1021 N N . ASP A 1 125 ? -7.833 9.030 -0.645 1.00 75.12 125 ASP A N 1
ATOM 1022 C CA . ASP A 1 125 ? -8.500 10.278 -0.300 1.00 75.12 125 ASP A CA 1
ATOM 1023 C C . ASP A 1 125 ? -9.105 10.926 -1.561 1.00 75.12 125 ASP A C 1
ATOM 1025 O O . ASP A 1 125 ? -8.729 10.618 -2.704 1.00 75.12 125 ASP A O 1
ATOM 1029 N N . ASN A 1 126 ? -10.079 11.809 -1.359 1.00 72.00 126 ASN A N 1
ATOM 1030 C CA . ASN A 1 126 ? -10.670 12.624 -2.413 1.00 72.00 126 ASN A CA 1
ATOM 1031 C C . ASN A 1 126 ? -10.265 14.077 -2.174 1.00 72.00 126 ASN A C 1
ATOM 1033 O O . ASN A 1 126 ? -10.672 14.681 -1.189 1.00 72.00 126 ASN A O 1
ATOM 1037 N N . TYR A 1 127 ? -9.496 14.655 -3.093 1.00 65.31 127 TYR A N 1
ATOM 1038 C CA . TYR A 1 127 ? -9.001 16.020 -2.931 1.00 65.31 127 TYR A CA 1
ATOM 1039 C C . TYR A 1 127 ? -9.827 16.996 -3.748 1.00 65.31 127 TYR A C 1
ATOM 1041 O O . TYR A 1 127 ? -9.906 16.878 -4.973 1.00 65.31 127 TYR A O 1
ATOM 1049 N N . GLU A 1 128 ? -10.390 17.999 -3.090 1.00 66.81 128 GLU A N 1
ATOM 1050 C CA . GLU A 1 128 ? -10.939 19.162 -3.773 1.00 66.81 128 GLU A CA 1
ATOM 1051 C C . GLU A 1 128 ? -9.809 20.120 -4.137 1.00 66.81 128 GLU A C 1
ATOM 1053 O O . GLU A 1 128 ? -9.015 20.546 -3.299 1.00 66.81 128 GLU A O 1
ATOM 1058 N N . LYS A 1 129 ? -9.709 20.445 -5.421 1.00 69.56 129 LYS A N 1
ATOM 1059 C CA . LYS A 1 129 ? -8.821 21.500 -5.886 1.00 69.56 129 LYS A CA 1
ATOM 1060 C C . LYS A 1 129 ? -9.474 22.861 -5.681 1.00 69.56 129 LYS A C 1
ATOM 1062 O O . LYS A 1 129 ? -10.692 23.001 -5.722 1.00 69.56 129 LYS A O 1
ATOM 1067 N N . ASN A 1 130 ? -8.634 23.891 -5.611 1.00 73.25 130 ASN A N 1
ATOM 1068 C CA . ASN A 1 130 ? -9.054 25.295 -5.522 1.00 73.25 130 ASN A CA 1
ATOM 1069 C C . ASN A 1 130 ? -9.963 25.753 -6.683 1.00 73.25 130 ASN A C 1
ATOM 1071 O O . ASN A 1 130 ? -10.640 26.767 -6.562 1.00 73.25 130 ASN A O 1
ATOM 1075 N N . ASP A 1 131 ? -9.969 25.033 -7.811 1.00 77.25 131 ASP A N 1
ATOM 1076 C CA . ASP A 1 131 ? -10.838 25.291 -8.967 1.00 77.25 131 ASP A CA 1
ATOM 1077 C C . ASP A 1 131 ? -12.229 24.627 -8.855 1.00 77.25 131 ASP A C 1
ATOM 1079 O O . ASP A 1 131 ? -13.017 24.684 -9.799 1.00 77.25 131 ASP A O 1
ATOM 1083 N N . GLY A 1 132 ? -12.535 23.993 -7.717 1.00 74.19 132 GLY A N 1
ATOM 1084 C CA . GLY A 1 132 ? -13.782 23.271 -7.468 1.00 74.19 132 GLY A CA 1
ATOM 1085 C C . GLY A 1 132 ? -13.830 21.865 -8.075 1.00 74.19 132 GLY A C 1
ATOM 1086 O O . GLY A 1 132 ? -14.860 21.200 -7.980 1.00 74.19 132 GLY A O 1
ATOM 1087 N N . THR A 1 133 ? -12.751 21.380 -8.704 1.00 73.56 133 THR A N 1
ATOM 1088 C CA . THR A 1 133 ? -12.694 20.006 -9.221 1.00 73.56 133 THR A CA 1
ATOM 1089 C C . THR A 1 133 ? -12.229 19.020 -8.151 1.00 73.56 133 THR A C 1
ATOM 1091 O O . THR A 1 133 ? -11.195 19.202 -7.513 1.00 73.56 133 THR A O 1
ATOM 1094 N N . THR A 1 134 ? -12.969 17.924 -7.975 1.00 70.75 134 THR A N 1
ATOM 1095 C CA . THR A 1 134 ? -12.585 16.845 -7.055 1.00 70.75 134 THR A CA 1
ATOM 1096 C C . THR A 1 134 ? -11.741 15.796 -7.780 1.00 70.75 134 THR A C 1
ATOM 1098 O O . THR A 1 134 ? -12.218 15.110 -8.690 1.00 70.75 134 THR A O 1
ATOM 1101 N N . LEU A 1 135 ? -10.490 15.624 -7.359 1.00 67.69 135 LEU A N 1
ATOM 1102 C CA . LEU A 1 135 ? -9.684 14.455 -7.689 1.00 67.69 135 LEU A CA 1
ATOM 1103 C C . LEU A 1 135 ? -10.167 13.276 -6.855 1.00 67.69 135 LEU A C 1
ATOM 1105 O O . LEU A 1 135 ? -9.981 13.243 -5.641 1.00 67.69 135 LEU A O 1
ATOM 1109 N N . LYS A 1 136 ? -10.777 12.304 -7.526 1.00 71.75 136 LYS A N 1
ATOM 1110 C CA . LYS A 1 136 ? -11.207 11.058 -6.896 1.00 71.75 136 LYS A CA 1
ATOM 1111 C C . LYS A 1 136 ? -10.108 10.009 -6.956 1.00 71.75 136 LYS A C 1
ATOM 1113 O O . LYS A 1 136 ? -9.371 9.951 -7.941 1.00 71.75 136 LYS A O 1
ATOM 1118 N N . ASN A 1 137 ? -10.088 9.130 -5.960 1.00 75.75 137 ASN A N 1
ATOM 1119 C CA . ASN A 1 137 ? -9.184 7.981 -5.879 1.00 75.75 137 ASN A CA 1
ATOM 1120 C C . ASN A 1 137 ? -7.698 8.367 -5.874 1.00 75.75 137 ASN A C 1
ATOM 1122 O O . ASN A 1 137 ? -6.898 7.807 -6.631 1.00 75.75 137 ASN A O 1
ATOM 1126 N N . VAL A 1 138 ? -7.327 9.358 -5.061 1.00 83.38 138 VAL A N 1
ATOM 1127 C CA . VAL A 1 138 ? -5.921 9.713 -4.875 1.00 83.38 138 VAL A CA 1
ATOM 1128 C C . VAL A 1 138 ? -5.344 8.803 -3.803 1.00 83.38 138 VAL A C 1
ATOM 1130 O O . VAL A 1 138 ? -5.704 8.901 -2.635 1.00 83.38 138 VAL A O 1
ATOM 1133 N N . TYR A 1 139 ? -4.462 7.902 -4.223 1.00 88.38 139 TYR A N 1
ATOM 1134 C CA . TYR A 1 139 ? -3.744 7.006 -3.325 1.00 88.38 139 TYR A CA 1
ATOM 1135 C C . TYR A 1 139 ? -2.530 7.721 -2.758 1.00 88.38 139 TYR A C 1
ATOM 1137 O O . TYR A 1 139 ? -1.753 8.320 -3.504 1.00 88.38 139 TYR A O 1
ATOM 1145 N N . VAL A 1 140 ? -2.380 7.627 -1.448 1.00 87.88 140 VAL A N 1
ATOM 1146 C CA . VAL A 1 140 ? -1.331 8.288 -0.691 1.00 87.88 140 VAL A CA 1
ATOM 1147 C C . VAL A 1 140 ? -0.562 7.237 0.093 1.00 87.88 140 VAL A C 1
ATOM 1149 O O . VAL A 1 140 ? -1.159 6.414 0.786 1.00 87.88 140 VAL A O 1
ATOM 1152 N N . GLU A 1 141 ? 0.76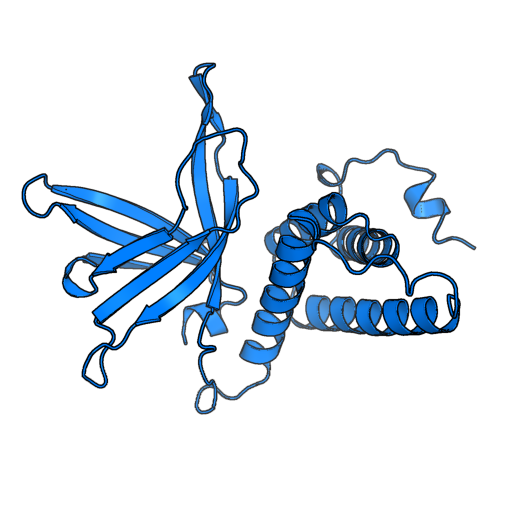0 7.244 -0.043 1.00 91.75 141 GLU A N 1
ATOM 1153 C CA . GLU A 1 141 ? 1.652 6.334 0.666 1.00 91.75 141 GLU A CA 1
ATOM 1154 C C . GLU A 1 141 ? 1.705 6.663 2.165 1.00 91.75 141 GLU A C 1
ATOM 1156 O O . GLU A 1 141 ? 2.072 7.772 2.557 1.00 91.75 141 GLU A O 1
ATOM 1161 N N . SER A 1 142 ? 1.363 5.698 3.022 1.00 92.81 142 SER A N 1
ATOM 1162 C CA . SER A 1 142 ? 1.291 5.897 4.472 1.00 92.81 142 SER A CA 1
ATOM 1163 C C . SER A 1 142 ? 1.777 4.667 5.247 1.00 92.81 142 SER A C 1
ATOM 1165 O O . SER A 1 142 ? 1.796 3.548 4.749 1.00 92.81 142 SER A O 1
ATOM 1167 N N . HIS A 1 143 ? 2.138 4.855 6.511 1.00 94.12 143 HIS A N 1
ATOM 1168 C CA . HIS A 1 143 ? 2.456 3.780 7.444 1.00 94.12 143 HIS A CA 1
ATOM 1169 C C . HIS A 1 143 ? 1.413 3.726 8.550 1.00 94.12 143 HIS A C 1
ATOM 1171 O O . HIS A 1 143 ? 1.115 4.745 9.172 1.00 94.12 143 HIS A O 1
ATOM 1177 N N . LEU A 1 144 ? 0.898 2.531 8.813 1.00 94.00 144 LEU A N 1
ATOM 1178 C CA . LEU A 1 144 ? 0.005 2.231 9.921 1.00 94.00 144 LEU A CA 1
ATOM 1179 C C . LEU A 1 144 ? 0.808 1.625 11.068 1.00 94.00 144 LEU A C 1
ATOM 1181 O O . LEU A 1 144 ? 1.589 0.697 10.871 1.00 94.00 144 LEU A O 1
ATOM 1185 N N . GLN A 1 145 ? 0.599 2.137 12.273 1.00 93.19 145 GLN A N 1
ATOM 1186 C CA . GLN A 1 145 ? 1.217 1.640 13.493 1.00 93.19 145 GLN A CA 1
ATOM 1187 C C . GLN A 1 145 ? 0.162 1.517 14.588 1.00 93.19 145 GLN A C 1
ATOM 1189 O O . GLN A 1 145 ? -0.654 2.417 14.778 1.00 93.19 145 GLN A O 1
ATOM 1194 N N . LEU A 1 146 ? 0.210 0.413 15.327 1.00 91.00 146 LEU A N 1
ATOM 1195 C CA . LEU A 1 146 ? -0.567 0.227 16.545 1.00 91.00 146 LEU A CA 1
ATOM 1196 C C . LEU A 1 146 ? 0.313 0.564 17.748 1.00 91.00 146 LEU A C 1
ATOM 1198 O O . LEU A 1 146 ? 1.438 0.073 17.844 1.00 91.00 146 LEU A O 1
ATOM 1202 N N . ASN A 1 147 ? -0.184 1.399 18.655 1.00 90.12 147 ASN A N 1
ATOM 1203 C CA . ASN A 1 147 ? 0.515 1.728 19.893 1.00 90.12 147 ASN A CA 1
ATOM 1204 C C . ASN A 1 147 ? -0.145 1.039 21.086 1.00 90.12 147 ASN A C 1
ATOM 1206 O O . ASN A 1 147 ? -1.368 1.050 21.229 1.00 90.12 147 ASN A O 1
ATOM 1210 N N . PHE A 1 148 ? 0.702 0.529 21.974 1.00 86.69 148 PHE A N 1
ATOM 1211 C CA . PHE A 1 148 ? 0.341 -0.157 23.209 1.00 86.69 148 PHE A CA 1
ATOM 1212 C C . PHE A 1 148 ? 1.022 0.619 24.344 1.00 86.69 148 PHE A C 1
ATOM 1214 O O . PHE A 1 148 ? 2.252 0.643 24.392 1.00 86.69 148 PHE A O 1
ATOM 1221 N N . HIS A 1 149 ? 0.277 1.336 25.193 1.00 71.25 149 HIS A N 1
ATOM 1222 C CA . HIS A 1 149 ? 0.882 2.143 26.262 1.00 71.25 149 HIS A CA 1
ATOM 1223 C C . HIS A 1 149 ? 1.081 1.287 27.515 1.00 71.25 149 HIS A C 1
ATOM 1225 O O . HIS A 1 149 ? 2.163 1.303 28.099 1.00 71.25 149 HIS A O 1
ATOM 1231 N N . THR A 1 150 ? 0.070 0.491 27.902 1.00 62.53 150 THR A N 1
ATOM 1232 C CA . THR A 1 150 ? 0.173 -0.432 29.047 1.00 62.53 150 THR A CA 1
ATOM 1233 C C . THR A 1 150 ? -0.755 -1.651 28.902 1.00 62.53 150 THR A C 1
ATOM 1235 O O . THR A 1 150 ? -1.802 -1.722 29.537 1.00 62.53 150 THR A O 1
ATOM 1238 N N . GLY A 1 151 ? -0.402 -2.649 28.084 1.00 65.38 151 GLY A N 1
ATOM 1239 C CA . GLY A 1 151 ? -1.216 -3.870 27.973 1.00 65.38 151 GLY A CA 1
ATOM 1240 C C . GLY A 1 151 ? -0.964 -4.713 26.725 1.00 65.38 151 GLY A C 1
ATOM 1241 O O . GLY A 1 151 ? -0.055 -4.434 25.947 1.00 65.38 151 GLY A O 1
ATOM 1242 N N . SER A 1 152 ? -1.782 -5.757 26.553 1.00 73.94 152 SER A N 1
ATOM 1243 C CA . SER A 1 152 ? -1.789 -6.628 25.364 1.00 73.94 152 SER A CA 1
ATOM 1244 C C . SER A 1 152 ? -2.710 -6.130 24.243 1.00 73.94 152 SER A C 1
ATOM 1246 O O . SER A 1 152 ? -2.675 -6.686 23.149 1.00 73.94 152 SER A O 1
ATOM 1248 N N . GLU A 1 153 ? -3.526 -5.102 24.493 1.00 82.75 153 GLU A N 1
ATOM 1249 C CA . GLU A 1 153 ? -4.462 -4.535 23.515 1.00 82.75 153 GLU A CA 1
ATOM 1250 C C . GLU A 1 153 ? -3.976 -3.167 23.019 1.00 82.75 153 GLU A C 1
ATOM 1252 O O . GLU A 1 153 ? -3.408 -2.399 23.804 1.00 82.75 153 GLU A O 1
ATOM 1257 N N . PRO A 1 154 ? -4.158 -2.852 21.725 1.00 85.19 154 PRO A N 1
ATOM 1258 C CA . PRO A 1 154 ? -3.746 -1.566 21.189 1.00 85.19 154 PRO A CA 1
ATOM 1259 C C . PRO A 1 154 ? -4.678 -0.461 21.694 1.00 85.19 154 PRO A C 1
ATOM 1261 O O . PRO A 1 154 ? -5.893 -0.627 21.746 1.00 85.19 154 PRO A O 1
ATOM 1264 N N . GLU A 1 155 ? -4.111 0.694 22.023 1.00 88.94 155 GLU A N 1
ATOM 1265 C CA . GLU A 1 155 ? -4.869 1.852 22.515 1.00 88.94 155 GLU A CA 1
ATOM 1266 C C . GLU A 1 155 ? -5.128 2.865 21.402 1.00 88.94 155 GLU A C 1
ATOM 1268 O O . GLU A 1 155 ? -6.215 3.438 21.305 1.00 88.94 155 GLU A O 1
ATOM 1273 N N . THR A 1 156 ? -4.138 3.068 20.528 1.00 91.19 156 THR A N 1
ATOM 1274 C CA . THR A 1 156 ? -4.242 4.005 19.405 1.00 91.19 156 THR A CA 1
ATOM 1275 C C . THR A 1 156 ? -3.715 3.402 18.111 1.00 91.19 156 THR A C 1
ATOM 1277 O O . THR A 1 156 ? -2.745 2.639 18.090 1.00 91.19 156 THR A O 1
ATOM 1280 N N . LEU A 1 157 ? -4.369 3.775 17.017 1.00 91.94 157 LEU A N 1
ATOM 1281 C CA . LEU A 1 157 ? -3.957 3.536 15.646 1.00 91.94 157 LEU A CA 1
ATOM 1282 C C . LEU A 1 157 ? -3.385 4.836 15.084 1.00 91.94 157 LEU A C 1
ATOM 1284 O O . LEU A 1 157 ? -4.043 5.874 15.100 1.00 91.94 157 LEU A O 1
ATOM 1288 N N . VAL A 1 158 ? -2.156 4.785 14.583 1.00 92.75 158 VAL A N 1
ATOM 1289 C CA . VAL A 1 158 ? -1.461 5.937 14.009 1.00 92.75 158 VAL A CA 1
ATOM 1290 C C . VAL A 1 158 ? -1.224 5.697 12.527 1.00 92.75 158 VAL A C 1
ATOM 1292 O O . VAL A 1 158 ? -0.574 4.722 12.154 1.00 92.75 158 VAL A O 1
ATOM 1295 N N . ILE A 1 159 ? -1.710 6.605 11.686 1.00 92.19 159 ILE A N 1
ATOM 1296 C CA . ILE A 1 159 ? -1.453 6.622 10.245 1.00 92.19 159 ILE A CA 1
ATOM 1297 C C . ILE A 1 159 ? -0.534 7.799 9.948 1.00 92.19 159 ILE A C 1
ATOM 1299 O O . ILE A 1 159 ? -0.941 8.950 10.074 1.00 92.19 159 ILE A O 1
ATOM 1303 N N . ARG A 1 160 ? 0.703 7.517 9.539 1.00 91.31 160 ARG A N 1
ATOM 1304 C CA . ARG A 1 160 ? 1.671 8.535 9.110 1.00 91.31 160 ARG A CA 1
ATOM 1305 C C . ARG A 1 160 ? 1.773 8.549 7.602 1.00 91.31 160 ARG A C 1
ATOM 1307 O O . ARG A 1 160 ? 2.189 7.561 7.008 1.00 91.31 160 ARG A O 1
ATOM 1314 N N . THR A 1 161 ? 1.422 9.659 6.986 1.00 87.81 161 THR A N 1
ATOM 1315 C CA . THR A 1 161 ? 1.503 9.826 5.538 1.00 87.81 161 THR A CA 1
ATOM 1316 C C . THR A 1 161 ? 2.886 10.316 5.120 1.00 87.81 161 THR A C 1
ATOM 1318 O O . THR A 1 161 ? 3.488 11.159 5.780 1.00 87.81 161 THR A O 1
ATOM 1321 N N . LEU A 1 162 ? 3.409 9.762 4.027 1.00 82.00 162 LEU A N 1
ATOM 1322 C CA . LEU A 1 162 ? 4.661 10.202 3.429 1.00 82.00 162 LEU A CA 1
ATOM 1323 C C . LEU A 1 162 ? 4.420 11.498 2.651 1.00 82.00 162 LEU A C 1
ATOM 1325 O O . LEU A 1 162 ? 3.597 11.565 1.738 1.00 82.00 162 LEU A O 1
ATOM 1329 N N . GLU A 1 163 ? 5.145 12.549 3.029 1.00 65.00 163 GLU A N 1
ATOM 1330 C CA . GLU A 1 163 ? 5.007 13.885 2.458 1.00 65.00 163 GLU A CA 1
ATOM 1331 C C . GLU A 1 163 ? 5.429 13.925 0.983 1.00 65.00 163 GLU A C 1
ATOM 1333 O O . GLU A 1 163 ? 6.580 14.195 0.644 1.00 65.00 163 GLU A O 1
ATOM 1338 N N . LYS A 1 164 ? 4.476 13.717 0.075 1.00 56.44 164 LYS A N 1
ATOM 1339 C CA . LYS A 1 164 ? 4.636 14.091 -1.339 1.00 56.44 164 LYS A CA 1
ATOM 1340 C C . LYS A 1 164 ? 3.684 15.168 -1.833 1.00 56.44 164 LYS A C 1
ATOM 1342 O O . LYS A 1 164 ? 3.780 15.574 -2.987 1.00 56.44 164 LYS A O 1
ATOM 1347 N N . GLN A 1 165 ? 2.820 15.710 -0.978 1.00 49.28 165 GLN A N 1
ATOM 1348 C CA . GLN A 1 165 ? 1.862 16.742 -1.381 1.00 49.28 165 GLN A CA 1
ATOM 1349 C C . GLN A 1 165 ? 2.145 18.105 -0.739 1.00 49.28 165 GLN A C 1
ATOM 1351 O O . GLN A 1 165 ? 1.239 18.792 -0.281 1.00 49.28 165 GLN A O 1
ATOM 1356 N N . LYS A 1 166 ? 3.405 18.558 -0.812 1.00 43.34 166 LYS A N 1
ATOM 1357 C CA . LYS A 1 166 ? 3.848 19.923 -0.441 1.00 43.34 166 LYS A CA 1
ATOM 1358 C C . LYS A 1 166 ? 3.123 21.064 -1.187 1.00 43.34 166 LYS A C 1
ATOM 1360 O O . LYS A 1 166 ? 3.424 22.228 -0.952 1.00 43.34 166 LYS A O 1
ATOM 1365 N N . GLN A 1 167 ? 2.188 20.760 -2.089 1.00 45.19 167 GLN A N 1
ATOM 1366 C CA . GLN A 1 167 ? 1.385 21.753 -2.807 1.00 45.19 167 GLN A CA 1
ATOM 1367 C C . GLN A 1 167 ? -0.071 21.859 -2.332 1.00 45.19 167 GLN A C 1
ATOM 1369 O O . GLN A 1 167 ? -0.755 22.762 -2.807 1.00 45.19 167 GLN A O 1
ATOM 1374 N N . LEU A 1 168 ? -0.558 20.989 -1.432 1.00 48.56 168 LEU A N 1
ATOM 1375 C CA . LEU A 1 168 ? -1.992 20.949 -1.102 1.00 48.56 168 LEU A CA 1
ATOM 1376 C C . LEU A 1 168 ? -2.383 21.180 0.357 1.00 48.56 168 LEU A C 1
ATOM 1378 O O . LEU A 1 168 ? -3.514 21.610 0.525 1.00 48.56 168 LEU A O 1
ATOM 1382 N N . GLN A 1 169 ? -1.514 21.009 1.364 1.00 39.31 169 GLN A N 1
ATOM 1383 C CA . GLN A 1 169 ? -1.606 21.738 2.643 1.00 39.31 169 GLN A CA 1
ATOM 1384 C C . GLN A 1 169 ? -0.504 21.361 3.639 1.00 39.31 169 GLN A C 1
ATOM 1386 O O . GLN A 1 169 ? 0.049 20.264 3.631 1.00 39.31 169 GLN A O 1
ATOM 1391 N N . THR A 1 170 ? -0.193 22.358 4.457 1.00 42.28 170 THR A N 1
ATOM 1392 C CA . THR A 1 170 ? 0.735 22.414 5.579 1.00 42.28 170 THR A CA 1
ATOM 1393 C C . THR A 1 170 ? 0.120 21.683 6.769 1.00 42.28 170 THR A C 1
ATOM 1395 O O . THR A 1 170 ? -0.815 22.216 7.342 1.00 42.28 170 THR A O 1
ATOM 1398 N N . GLU A 1 171 ? 0.586 20.487 7.114 1.00 45.75 171 GLU A N 1
ATOM 1399 C CA . GLU A 1 171 ? 0.586 19.922 8.476 1.00 45.75 171 GLU A CA 1
ATOM 1400 C C . GLU A 1 171 ? 1.158 18.499 8.415 1.00 45.75 171 GLU A C 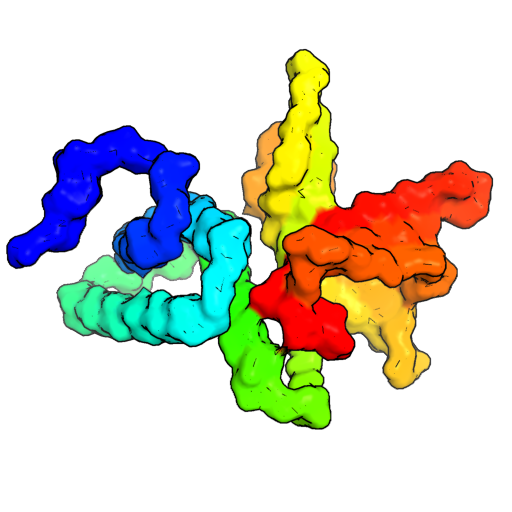1
ATOM 1402 O O . GLU A 1 171 ? 0.950 17.773 7.439 1.00 45.75 171 GLU A O 1
ATOM 1407 N N . GLU A 1 172 ? 1.931 18.119 9.436 1.00 51.50 172 GLU A N 1
ATOM 1408 C CA . GLU A 1 172 ? 2.453 16.761 9.602 1.00 51.50 172 GLU A CA 1
ATOM 1409 C C . GLU A 1 172 ? 1.280 15.781 9.487 1.00 51.50 172 GLU A C 1
ATOM 1411 O O . GLU A 1 172 ? 0.393 15.767 10.336 1.00 51.50 172 GLU A O 1
ATOM 1416 N N . SER A 1 173 ? 1.221 14.974 8.425 1.00 70.81 173 SER A N 1
ATOM 1417 C CA . SER A 1 173 ? 0.022 14.173 8.125 1.00 70.81 173 SER A CA 1
ATOM 1418 C C . SER A 1 173 ? 0.010 12.862 8.920 1.00 70.81 173 SER A C 1
ATOM 1420 O O . SER A 1 173 ? -0.066 11.751 8.386 1.00 70.81 173 SER A O 1
ATOM 1422 N N . VAL A 1 174 ? 0.121 13.017 10.238 1.00 83.81 174 VAL A N 1
ATOM 1423 C CA . VAL A 1 174 ? -0.047 11.992 11.257 1.00 83.81 174 VAL A CA 1
ATOM 1424 C C . VAL A 1 174 ? -1.488 12.057 11.746 1.00 83.81 174 VAL A C 1
ATOM 1426 O O . VAL A 1 174 ? -1.896 13.019 12.386 1.00 83.81 174 VAL A O 1
ATOM 1429 N N . ARG A 1 175 ? -2.266 11.012 11.470 1.00 86.69 175 ARG A N 1
ATOM 1430 C CA . ARG A 1 175 ? -3.603 10.834 12.045 1.00 86.69 175 ARG A CA 1
ATOM 1431 C C . ARG A 1 175 ? -3.512 9.850 13.200 1.00 86.69 175 ARG A C 1
ATOM 1433 O O . ARG A 1 175 ? -2.963 8.762 13.030 1.00 86.69 175 ARG A O 1
ATOM 1440 N N . ILE A 1 176 ? -4.046 10.230 14.355 1.00 89.56 176 ILE A N 1
ATOM 1441 C CA . ILE A 1 176 ? -4.121 9.385 15.549 1.00 89.56 176 ILE A CA 1
ATOM 1442 C C . ILE A 1 176 ? -5.596 9.085 15.801 1.00 89.56 176 ILE A C 1
ATOM 1444 O O . ILE A 1 176 ? -6.405 10.002 15.892 1.00 89.56 176 ILE A O 1
ATOM 1448 N N . ILE A 1 177 ? -5.940 7.804 15.885 1.00 89.56 177 ILE A N 1
ATOM 1449 C CA . ILE A 1 177 ? -7.300 7.315 16.110 1.00 89.56 177 ILE A CA 1
ATOM 1450 C C . ILE A 1 177 ? -7.277 6.465 17.376 1.00 89.56 177 ILE A C 1
ATOM 1452 O O . ILE A 1 177 ? -6.527 5.493 17.461 1.00 89.56 177 ILE A O 1
ATOM 1456 N N . GLU A 1 178 ? -8.086 6.823 18.367 1.00 90.75 178 GLU A N 1
ATOM 1457 C CA . GLU A 1 178 ? -8.277 5.990 19.553 1.00 90.75 178 GLU A CA 1
ATOM 1458 C C . GLU A 1 178 ? -9.066 4.726 19.194 1.00 90.75 178 GLU A C 1
ATOM 1460 O O . GLU A 1 178 ? -10.059 4.783 18.469 1.00 90.75 178 GLU A O 1
ATOM 1465 N N . MET A 1 179 ? -8.668 3.566 19.720 1.00 90.06 179 MET A N 1
ATOM 1466 C CA . MET A 1 179 ? -9.365 2.312 19.401 1.00 90.06 179 MET A CA 1
ATOM 1467 C C .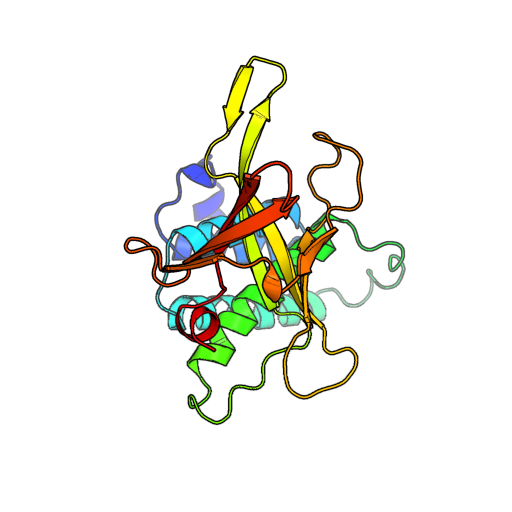 MET A 1 179 ? -10.829 2.317 19.852 1.00 90.06 179 MET A C 1
ATOM 1469 O O . MET A 1 179 ? -11.681 1.725 19.194 1.00 90.06 179 MET A O 1
ATOM 1473 N N . ASN A 1 180 ? -11.139 3.041 20.932 1.00 89.88 180 ASN A N 1
ATOM 1474 C CA . ASN A 1 180 ? -12.499 3.217 21.445 1.00 89.88 180 ASN A CA 1
ATOM 1475 C C . ASN A 1 180 ? -13.413 4.039 20.503 1.00 89.88 180 ASN A C 1
ATOM 1477 O O . ASN A 1 180 ? -14.638 3.983 20.638 1.00 89.88 180 ASN A O 1
ATOM 1481 N N . SER A 1 181 ? -12.841 4.797 19.559 1.00 90.12 181 SER A N 1
ATOM 1482 C CA . SER A 1 181 ? -13.577 5.685 18.661 1.00 90.12 181 SER A CA 1
ATOM 1483 C C . SER A 1 181 ? -13.928 4.997 17.344 1.00 90.12 181 SER A C 1
ATOM 1485 O O . SER A 1 181 ? -14.801 5.479 16.616 1.00 90.12 181 SER A O 1
ATOM 1487 N N . ILE A 1 182 ? -13.312 3.842 17.061 1.00 90.94 182 ILE A N 1
ATOM 1488 C CA . ILE A 1 182 ? -13.590 3.015 15.887 1.00 90.94 182 ILE A CA 1
ATOM 1489 C C . ILE A 1 182 ? -14.979 2.388 16.021 1.00 90.94 182 ILE A C 1
ATOM 1491 O O . ILE A 1 182 ? -15.272 1.620 16.936 1.00 90.94 182 ILE A O 1
ATOM 1495 N N . ARG A 1 183 ? -15.854 2.702 15.066 1.00 91.25 183 ARG A N 1
ATOM 1496 C CA . ARG A 1 183 ? -17.237 2.211 15.011 1.00 91.25 183 ARG A CA 1
ATOM 1497 C C . ARG A 1 183 ? -17.377 0.963 14.167 1.00 91.25 183 ARG A C 1
ATOM 1499 O O . ARG A 1 183 ? -18.166 0.084 14.501 1.00 91.25 183 ARG A O 1
ATOM 1506 N N . SER A 1 184 ? -16.677 0.924 13.039 1.00 90.81 184 SER A N 1
ATOM 1507 C CA . SER A 1 184 ? -16.801 -0.166 12.082 1.00 90.81 184 SER A CA 1
ATOM 1508 C C . SER A 1 184 ? -15.581 -0.249 11.176 1.00 90.81 184 SER A C 1
ATOM 1510 O O . SER A 1 184 ? -15.004 0.771 10.794 1.00 90.81 184 SER A O 1
ATOM 1512 N N . ILE A 1 185 ? -15.242 -1.480 10.800 1.00 93.62 185 ILE A N 1
ATOM 1513 C CA . ILE A 1 185 ? -14.266 -1.802 9.764 1.00 93.62 185 ILE A CA 1
ATOM 1514 C C . ILE A 1 185 ? -14.993 -2.658 8.729 1.00 93.62 185 ILE A C 1
ATOM 1516 O O . ILE A 1 185 ? -15.482 -3.745 9.040 1.00 93.62 185 ILE A O 1
ATOM 1520 N N . ILE A 1 186 ? -15.098 -2.163 7.497 1.00 94.94 186 ILE A N 1
ATOM 1521 C CA . ILE A 1 186 ? -15.883 -2.797 6.435 1.00 94.94 186 ILE A CA 1
ATOM 1522 C C . ILE A 1 186 ? -14.965 -3.219 5.295 1.00 94.94 186 ILE A C 1
ATOM 1524 O O . ILE A 1 186 ? -14.317 -2.390 4.665 1.00 94.94 186 ILE A O 1
ATOM 1528 N N . ASN A 1 187 ? -14.954 -4.510 4.968 1.00 94.81 187 ASN A N 1
ATOM 1529 C CA . ASN A 1 187 ? -14.196 -5.018 3.826 1.00 94.81 187 ASN A CA 1
ATOM 1530 C C . ASN A 1 187 ? -14.797 -4.546 2.496 1.00 94.81 187 ASN A C 1
ATOM 1532 O O . ASN A 1 187 ? -16.009 -4.634 2.269 1.00 94.81 187 ASN A O 1
ATOM 1536 N N . VAL A 1 188 ? -13.938 -4.121 1.572 1.00 92.75 188 VAL A N 1
ATOM 1537 C CA . VAL A 1 188 ? -14.362 -3.693 0.238 1.00 92.75 188 VAL A CA 1
ATOM 1538 C C . VAL A 1 188 ? -14.554 -4.913 -0.660 1.00 92.75 188 VAL A C 1
ATOM 1540 O O . VAL A 1 188 ? -13.633 -5.681 -0.917 1.00 92.75 188 VAL A O 1
ATOM 1543 N N . LYS A 1 189 ? -15.762 -5.084 -1.206 1.00 88.94 189 LYS A N 1
ATOM 1544 C CA . LYS A 1 189 ? -16.097 -6.259 -2.036 1.00 88.94 189 LYS A CA 1
ATOM 1545 C C . LYS A 1 189 ? -15.321 -6.337 -3.354 1.00 88.94 189 LYS A C 1
ATOM 1547 O O . LYS A 1 189 ? -15.121 -7.427 -3.873 1.00 88.94 189 LYS A O 1
ATOM 1552 N N . ARG A 1 190 ? -14.953 -5.186 -3.926 1.00 88.81 190 ARG A N 1
ATOM 1553 C CA . ARG A 1 190 ? -14.274 -5.105 -5.232 1.00 88.81 190 ARG A CA 1
ATOM 1554 C C . ARG A 1 190 ? -12.762 -5.306 -5.145 1.00 88.81 190 ARG A C 1
ATOM 1556 O O . ARG A 1 190 ? -12.174 -5.715 -6.137 1.00 88.81 190 ARG A O 1
ATOM 1563 N N . ASP A 1 191 ? -12.159 -5.027 -3.991 1.00 91.25 191 ASP A N 1
ATOM 1564 C CA . ASP A 1 191 ? -10.729 -5.208 -3.752 1.00 91.25 191 ASP A CA 1
ATOM 1565 C C . ASP A 1 191 ? -10.524 -5.781 -2.348 1.00 91.25 191 ASP A C 1
ATOM 1567 O O . ASP A 1 191 ? -10.656 -5.085 -1.338 1.00 91.25 191 ASP A O 1
ATOM 1571 N N . ASN A 1 192 ? -10.187 -7.070 -2.300 1.00 93.75 192 ASN A N 1
ATOM 1572 C CA . ASN A 1 192 ? -9.989 -7.833 -1.070 1.00 93.75 192 ASN A CA 1
ATOM 1573 C C . ASN A 1 192 ? -8.730 -7.428 -0.283 1.00 93.75 192 ASN A C 1
ATOM 1575 O O . ASN A 1 192 ? -8.477 -8.003 0.777 1.00 93.75 192 ASN A O 1
ATOM 1579 N N . ARG A 1 193 ? -7.956 -6.457 -0.775 1.00 95.50 193 ARG A N 1
ATOM 1580 C CA . ARG A 1 193 ? -6.823 -5.838 -0.082 1.00 95.50 193 ARG A CA 1
ATOM 1581 C C . ARG A 1 193 ? -7.226 -4.563 0.651 1.00 95.50 193 ARG A C 1
ATOM 1583 O O . ARG A 1 193 ? -6.364 -3.947 1.258 1.00 95.50 193 ARG A O 1
ATOM 1590 N N . SER A 1 194 ? -8.495 -4.145 0.610 1.00 95.31 194 SER A N 1
ATOM 1591 C CA . SER A 1 194 ? -8.917 -2.854 1.168 1.00 95.31 194 SER A CA 1
ATOM 1592 C C . SER A 1 194 ? -10.086 -2.927 2.153 1.00 95.31 194 SER A C 1
ATOM 1594 O O . SER A 1 194 ? -10.914 -3.845 2.116 1.00 95.31 194 SER A O 1
ATOM 1596 N N . VAL A 1 195 ? -10.133 -1.940 3.050 1.00 95.69 195 VAL A N 1
ATOM 1597 C CA . VAL A 1 195 ? -11.175 -1.743 4.067 1.00 95.69 195 VAL A CA 1
ATOM 1598 C C . VAL A 1 195 ? -11.596 -0.277 4.131 1.00 95.69 195 VAL A C 1
ATOM 1600 O O . VAL A 1 195 ? -10.792 0.615 3.867 1.00 95.69 195 VAL A O 1
ATOM 1603 N N . PHE A 1 196 ? -12.837 -0.033 4.534 1.00 94.12 196 PHE A N 1
ATOM 1604 C CA . PHE A 1 196 ? -13.271 1.252 5.069 1.00 94.12 196 PHE A CA 1
ATOM 1605 C C . PHE A 1 196 ? -13.182 1.221 6.592 1.00 94.12 196 PHE A C 1
ATOM 1607 O O . PHE A 1 196 ? -13.706 0.301 7.223 1.00 94.12 196 PHE A O 1
ATOM 1614 N N . LEU A 1 197 ? -12.536 2.226 7.169 1.00 93.00 197 LEU A N 1
ATOM 1615 C CA . LEU A 1 197 ? -12.470 2.476 8.601 1.00 93.00 197 LEU A CA 1
ATOM 1616 C C . LEU A 1 197 ? -13.364 3.673 8.926 1.00 93.00 197 LEU A C 1
ATOM 1618 O O . LEU A 1 197 ? -13.149 4.762 8.395 1.00 93.00 197 LEU A O 1
ATOM 1622 N N . TYR A 1 198 ? -14.333 3.460 9.814 1.00 91.50 198 TYR A N 1
ATOM 1623 C CA . TYR A 1 198 ? -15.211 4.503 10.335 1.00 91.50 198 TYR A CA 1
ATOM 1624 C C . TYR A 1 198 ? -14.896 4.734 11.808 1.00 91.50 198 TYR A C 1
ATOM 1626 O O . TYR A 1 198 ? -15.048 3.817 12.622 1.00 91.50 198 TYR A O 1
ATOM 1634 N N . ALA A 1 199 ? -14.493 5.951 12.157 1.00 89.25 199 ALA A N 1
ATOM 1635 C CA . ALA A 1 199 ? -14.188 6.346 13.529 1.00 89.25 199 ALA A CA 1
ATOM 1636 C C . ALA A 1 199 ? -14.806 7.707 13.859 1.00 89.25 199 ALA A C 1
ATOM 1638 O O . ALA A 1 199 ? -15.047 8.512 12.962 1.00 89.25 199 ALA A O 1
ATOM 1639 N N . TYR A 1 200 ? -15.073 7.977 15.134 1.00 84.19 200 TYR A N 1
ATOM 1640 C CA . TYR A 1 200 ? -15.468 9.316 15.565 1.00 84.19 200 TYR A CA 1
ATOM 1641 C C . TYR A 1 200 ? -14.246 10.203 15.769 1.00 84.19 200 TYR A C 1
ATOM 1643 O O . TYR A 1 200 ? -13.311 9.828 16.471 1.00 84.19 200 TYR A O 1
ATOM 1651 N N . GLU A 1 201 ? -14.290 11.388 15.167 1.00 72.44 201 GLU A N 1
ATOM 1652 C CA . GLU A 1 201 ? -13.283 12.434 15.357 1.00 72.44 201 GLU A CA 1
ATOM 1653 C C . GLU A 1 201 ? -13.581 13.243 16.621 1.00 72.44 201 GLU A C 1
ATOM 1655 O O . GLU A 1 201 ? -12.686 13.588 17.385 1.00 72.44 201 GLU A O 1
ATOM 1660 N N . ASN A 1 202 ? -14.868 13.494 16.875 1.00 65.50 202 ASN A N 1
ATOM 1661 C CA . ASN A 1 202 ? -15.349 14.135 18.089 1.00 65.50 202 ASN A CA 1
ATOM 1662 C C . ASN A 1 202 ? -16.707 13.533 18.485 1.00 65.50 202 ASN A C 1
ATOM 1664 O O . ASN A 1 202 ? -17.686 13.630 17.739 1.00 65.50 202 ASN A O 1
ATOM 1668 N N . ALA A 1 203 ? -16.759 12.917 19.670 1.00 58.91 203 ALA A N 1
ATOM 1669 C CA . ALA A 1 203 ? -17.951 12.257 20.200 1.00 58.91 203 ALA A CA 1
ATOM 1670 C C . ALA A 1 203 ? -19.137 13.217 20.423 1.00 58.91 203 ALA A C 1
ATOM 1672 O O . ALA A 1 203 ? -20.283 12.776 20.378 1.00 58.91 203 ALA A O 1
ATOM 1673 N N . GLU A 1 204 ? -18.881 14.512 20.624 1.00 62.56 204 GLU A N 1
ATOM 1674 C CA . GLU A 1 204 ? -19.914 15.531 20.841 1.00 62.56 204 GLU A CA 1
ATOM 1675 C C . GLU A 1 204 ? -20.472 16.094 19.527 1.00 62.56 204 GLU A C 1
ATOM 1677 O O . GLU A 1 204 ? -21.638 16.479 19.460 1.00 62.56 204 GLU A O 1
ATOM 1682 N N . ALA A 1 205 ? -19.663 16.113 18.463 1.00 58.12 205 ALA A N 1
ATOM 1683 C CA . ALA A 1 205 ? -20.036 16.699 17.173 1.00 58.12 205 ALA A CA 1
ATOM 1684 C C . ALA A 1 205 ? -20.638 15.689 16.178 1.00 58.12 205 ALA A C 1
ATOM 1686 O O . ALA A 1 205 ? -21.003 16.080 15.071 1.00 58.12 205 ALA A O 1
ATOM 1687 N N . PHE A 1 206 ? -20.709 14.397 16.537 1.00 59.44 206 PHE A N 1
ATOM 1688 C CA . PHE A 1 206 ? -21.043 13.287 15.624 1.00 59.44 206 PHE A CA 1
ATOM 1689 C C . PHE A 1 206 ? -20.212 13.287 14.327 1.00 59.44 206 PHE A C 1
ATOM 1691 O O . PHE A 1 206 ? -20.623 12.708 13.320 1.00 59.44 206 PHE A O 1
ATOM 1698 N N . LEU A 1 207 ? -19.041 13.930 14.339 1.00 61.84 207 LEU A N 1
ATOM 1699 C CA . LEU A 1 207 ? -18.175 14.005 13.173 1.00 61.84 207 LEU A CA 1
ATOM 1700 C C . LEU A 1 207 ? -17.448 12.667 13.033 1.00 61.84 207 LEU A C 1
ATOM 1702 O O . LEU A 1 207 ? -16.779 12.212 13.967 1.00 61.84 207 LEU A O 1
ATOM 1706 N N . SER A 1 208 ? -17.620 12.015 11.887 1.00 70.44 208 SER A N 1
ATOM 1707 C CA . SER A 1 208 ? -16.999 10.728 11.590 1.00 70.44 208 SER A CA 1
ATOM 1708 C C . SER A 1 208 ? -15.900 10.884 10.551 1.00 70.44 208 SER A C 1
ATOM 1710 O O . SER A 1 208 ? -16.133 11.474 9.498 1.00 70.44 208 SER A O 1
ATOM 1712 N N . VAL A 1 209 ? -14.751 10.267 10.807 1.00 76.44 209 VAL A N 1
ATOM 1713 C CA . VAL A 1 209 ? -13.719 10.049 9.798 1.00 76.44 209 VAL A CA 1
ATOM 1714 C C . VAL A 1 209 ? -14.055 8.768 9.040 1.00 76.44 209 VAL A C 1
ATOM 1716 O O . VAL A 1 209 ? -14.253 7.713 9.648 1.00 76.44 209 VAL A O 1
ATOM 1719 N N . GLU A 1 210 ? -14.097 8.864 7.714 1.00 85.88 210 GLU A N 1
ATOM 1720 C CA . GLU A 1 210 ? -14.139 7.724 6.801 1.00 85.88 210 GLU A CA 1
ATOM 1721 C C . GLU A 1 210 ? -12.795 7.633 6.074 1.00 85.88 210 GLU A 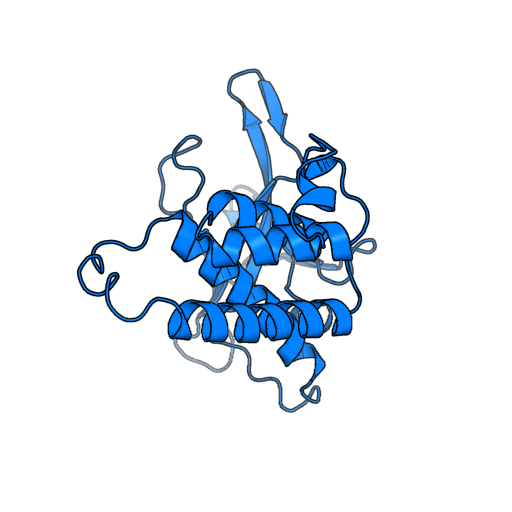C 1
ATOM 1723 O O . GLU A 1 210 ? -12.421 8.539 5.331 1.00 85.88 210 GLU A O 1
ATOM 1728 N N . LEU A 1 211 ? -12.059 6.541 6.290 1.00 88.75 211 LEU A N 1
ATOM 1729 C CA . LEU A 1 211 ? -10.800 6.271 5.595 1.00 88.75 211 LEU A CA 1
ATOM 1730 C C . LEU A 1 211 ? -10.917 4.988 4.790 1.00 88.75 211 LEU A C 1
ATOM 1732 O O . LEU A 1 211 ? -11.256 3.939 5.337 1.00 88.75 211 LEU A O 1
ATOM 1736 N N . GLN A 1 212 ? -10.556 5.042 3.510 1.00 92.88 212 GLN A N 1
ATOM 1737 C CA . GLN A 1 212 ? -10.362 3.836 2.720 1.00 92.88 212 GLN A CA 1
ATOM 1738 C C . GLN A 1 212 ? -8.880 3.452 2.734 1.00 92.88 212 GLN A C 1
ATOM 1740 O O . GLN A 1 212 ? -8.035 4.154 2.177 1.00 92.88 212 GLN A O 1
ATOM 1745 N N . ILE A 1 213 ? -8.574 2.330 3.382 1.00 95.00 213 ILE A N 1
ATOM 1746 C CA . ILE A 1 213 ? -7.214 1.831 3.590 1.00 95.00 213 ILE A CA 1
ATOM 1747 C C . ILE A 1 213 ? -6.982 0.618 2.694 1.00 95.00 213 ILE A C 1
ATOM 1749 O O . ILE A 1 213 ? -7.798 -0.301 2.638 1.00 95.00 213 ILE A O 1
ATOM 1753 N N . PHE A 1 214 ? -5.843 0.610 2.017 1.00 96.19 214 PHE A N 1
ATOM 1754 C CA . PHE A 1 214 ? -5.399 -0.422 1.094 1.00 96.19 214 PHE A CA 1
ATOM 1755 C C . PHE A 1 214 ? -4.101 -1.047 1.609 1.00 96.19 214 PHE A C 1
ATOM 1757 O O . PHE A 1 214 ? -3.108 -0.360 1.847 1.00 96.19 214 PHE A O 1
ATOM 1764 N N . PHE A 1 215 ? -4.109 -2.365 1.761 1.00 96.50 215 PHE A N 1
ATOM 1765 C CA . PHE A 1 215 ? -2.972 -3.154 2.213 1.00 96.50 215 PHE A CA 1
ATOM 1766 C C . PHE A 1 215 ? -2.191 -3.730 1.028 1.00 96.50 215 PHE A C 1
ATOM 1768 O O . PHE A 1 215 ? -2.681 -3.813 -0.105 1.00 96.50 215 PHE A O 1
ATOM 1775 N N . SER A 1 216 ? -0.967 -4.164 1.320 1.00 95.50 216 SER A N 1
ATOM 1776 C CA . SER A 1 216 ? -0.051 -4.821 0.385 1.00 95.50 216 SER A CA 1
ATOM 1777 C C . SER A 1 216 ? -0.635 -6.106 -0.221 1.00 95.50 216 SER A C 1
ATOM 1779 O O . SER A 1 216 ? -0.439 -6.387 -1.405 1.00 95.50 216 SER A O 1
ATOM 1781 N N . SER A 1 217 ? -1.408 -6.856 0.567 1.00 94.38 217 SER A N 1
ATOM 1782 C CA . SER A 1 217 ? -2.060 -8.111 0.187 1.00 94.38 217 SER A CA 1
ATOM 1783 C C . SER A 1 217 ? -3.346 -8.353 0.992 1.00 94.38 217 SER A C 1
ATOM 1785 O O . SER A 1 217 ? -3.609 -7.695 2.004 1.00 94.38 217 SER A O 1
ATOM 1787 N N . ALA A 1 218 ? -4.162 -9.318 0.558 1.00 93.25 218 ALA A N 1
ATOM 1788 C CA . ALA A 1 218 ? -5.365 -9.723 1.291 1.00 93.25 218 ALA A CA 1
ATOM 1789 C C . ALA A 1 218 ? -5.009 -10.444 2.604 1.00 93.25 218 ALA A C 1
ATOM 1791 O O . ALA A 1 218 ? -5.721 -10.326 3.605 1.00 93.25 218 ALA A O 1
ATOM 1792 N N . GLU A 1 219 ? -3.882 -11.155 2.598 1.00 91.56 219 GLU A N 1
ATOM 1793 C CA . GLU A 1 219 ? -3.280 -11.809 3.752 1.00 91.56 219 GLU A CA 1
ATOM 1794 C C . GLU A 1 219 ? -2.897 -10.776 4.807 1.00 91.56 219 GLU A C 1
ATOM 1796 O O . GLU A 1 219 ? -3.235 -10.960 5.973 1.00 91.56 219 GLU A O 1
ATOM 1801 N N . ARG A 1 220 ? -2.263 -9.667 4.400 1.00 91.25 220 ARG A N 1
ATOM 1802 C CA . ARG A 1 220 ? -1.916 -8.572 5.310 1.00 91.25 220 ARG A CA 1
ATOM 1803 C C . ARG A 1 220 ? -3.143 -7.828 5.825 1.00 91.25 220 ARG A C 1
ATOM 1805 O O . ARG A 1 220 ? -3.172 -7.499 6.994 1.00 91.25 220 ARG A O 1
ATOM 1812 N N . ARG A 1 221 ? -4.175 -7.605 5.007 1.00 93.00 221 ARG A N 1
ATOM 1813 C CA . ARG A 1 221 ? -5.439 -7.011 5.492 1.00 93.00 221 ARG A CA 1
ATOM 1814 C C . ARG A 1 221 ? -6.069 -7.828 6.637 1.00 93.00 221 ARG A C 1
ATOM 1816 O O . ARG A 1 221 ? -6.814 -7.281 7.439 1.00 93.00 221 ARG A O 1
ATOM 1823 N N . THR A 1 222 ? -5.857 -9.145 6.643 1.00 89.31 222 THR A N 1
ATOM 1824 C CA . THR A 1 222 ? -6.502 -10.070 7.590 1.00 89.31 222 THR A CA 1
ATOM 1825 C C . THR A 1 222 ? -5.678 -10.309 8.858 1.00 89.31 222 THR A C 1
ATOM 1827 O O . THR A 1 222 ? -6.265 -10.691 9.866 1.00 89.31 222 THR A O 1
ATOM 1830 N N . ALA A 1 223 ? -4.355 -10.139 8.783 1.00 83.50 223 ALA A N 1
ATOM 1831 C CA . ALA A 1 223 ? -3.427 -10.280 9.906 1.00 83.50 223 ALA A CA 1
ATOM 1832 C C . ALA A 1 223 ? -3.475 -9.045 10.813 1.00 83.50 223 ALA A C 1
ATOM 1834 O O . ALA A 1 223 ? -3.441 -9.240 12.044 1.00 83.50 223 ALA A O 1
#